Protein AF-A0A848Y5S2-F1 (afdb_monomer)

Structure (mmCIF, N/CA/C/O backbone):
data_AF-A0A848Y5S2-F1
#
_entry.id   AF-A0A848Y5S2-F1
#
loop_
_atom_site.group_PDB
_atom_site.id
_atom_site.type_symbol
_atom_site.label_atom_id
_atom_site.label_alt_id
_atom_site.label_comp_id
_atom_site.label_asym_id
_atom_site.label_entity_id
_atom_site.label_seq_id
_atom_site.pdbx_PDB_ins_code
_atom_site.Cartn_x
_atom_site.Cartn_y
_atom_site.Cartn_z
_atom_site.occupancy
_atom_site.B_iso_or_equiv
_atom_site.auth_seq_id
_atom_site.auth_comp_id
_atom_site.auth_asym_id
_atom_site.auth_atom_id
_atom_site.pdbx_PDB_model_num
ATOM 1 N N . MET A 1 1 ? -18.782 -16.740 2.940 1.00 42.53 1 MET A N 1
ATOM 2 C CA . MET A 1 1 ? -17.935 -15.570 3.277 1.00 42.53 1 MET A CA 1
ATOM 3 C C . MET A 1 1 ? -17.780 -14.578 2.123 1.00 42.53 1 MET A C 1
ATOM 5 O O . MET A 1 1 ? -17.568 -13.411 2.411 1.00 42.53 1 MET A O 1
ATOM 9 N N . ARG A 1 2 ? -17.979 -14.998 0.861 1.00 36.09 2 ARG A N 1
ATOM 10 C CA . ARG A 1 2 ? -17.815 -14.188 -0.363 1.00 36.09 2 ARG A CA 1
ATOM 11 C C . ARG A 1 2 ? -18.772 -12.986 -0.526 1.00 36.09 2 ARG A C 1
ATOM 13 O O . ARG A 1 2 ? -18.476 -12.107 -1.317 1.00 36.09 2 ARG A O 1
ATOM 20 N N . ASP A 1 3 ? -19.837 -12.885 0.274 1.00 35.88 3 ASP A N 1
ATOM 21 C CA . ASP A 1 3 ? -20.852 -11.812 0.172 1.00 35.88 3 ASP A CA 1
ATOM 22 C C . ASP A 1 3 ? -20.620 -10.611 1.117 1.00 35.88 3 ASP A C 1
ATOM 24 O O . ASP A 1 3 ? -21.550 -9.859 1.415 1.00 35.88 3 ASP A O 1
ATOM 28 N N . ARG A 1 4 ? -19.417 -10.458 1.694 1.00 45.66 4 ARG A N 1
ATOM 29 C CA . ARG A 1 4 ? -19.166 -9.471 2.769 1.00 45.66 4 ARG A CA 1
ATOM 30 C C . ARG A 1 4 ? -18.407 -8.214 2.352 1.00 45.66 4 ARG A C 1
ATOM 32 O O . ARG A 1 4 ? -18.374 -7.280 3.148 1.00 45.66 4 ARG A O 1
ATOM 39 N N . ILE A 1 5 ? -17.867 -8.154 1.136 1.00 45.25 5 ILE A N 1
ATOM 40 C CA . ILE A 1 5 ? -17.225 -6.947 0.608 1.00 45.25 5 ILE A CA 1
ATOM 41 C C . ILE A 1 5 ? -18.121 -6.364 -0.472 1.00 45.25 5 ILE A C 1
ATOM 43 O O . ILE A 1 5 ? -18.386 -6.990 -1.495 1.00 45.25 5 ILE A O 1
ATOM 47 N N . VAL A 1 6 ? -18.610 -5.155 -0.218 1.00 46.12 6 VAL A N 1
ATOM 48 C CA . VAL A 1 6 ? -19.252 -4.349 -1.251 1.00 46.12 6 VAL A CA 1
ATOM 49 C C . VAL A 1 6 ? -18.125 -3.753 -2.087 1.00 46.12 6 VAL A C 1
ATOM 51 O O . VAL A 1 6 ? -17.313 -2.995 -1.562 1.00 46.12 6 VAL A O 1
ATOM 54 N N . VAL A 1 7 ? -18.055 -4.119 -3.366 1.00 45.94 7 VAL A N 1
ATOM 55 C CA . VAL A 1 7 ? -17.227 -3.419 -4.355 1.00 45.94 7 VAL A CA 1
ATOM 56 C C . VAL A 1 7 ? -18.058 -2.227 -4.821 1.00 45.94 7 VAL A C 1
ATOM 58 O O . VAL A 1 7 ? -18.996 -2.375 -5.603 1.00 45.94 7 VAL A O 1
ATOM 61 N N . GLY A 1 8 ? -17.812 -1.059 -4.232 1.00 42.66 8 GLY A N 1
ATOM 62 C CA . GLY A 1 8 ? -18.601 0.141 -4.498 1.00 42.66 8 GLY A CA 1
ATOM 63 C C . GLY A 1 8 ? -18.044 0.911 -5.688 1.00 42.66 8 GLY A C 1
ATOM 64 O O . GLY A 1 8 ? -16.921 1.391 -5.636 1.00 42.66 8 GLY A O 1
ATOM 65 N N . THR A 1 9 ? -18.835 1.093 -6.745 1.00 41.41 9 THR A N 1
ATOM 66 C CA . THR A 1 9 ? -18.459 1.945 -7.889 1.00 41.41 9 THR A CA 1
ATOM 67 C C . THR A 1 9 ? -18.872 3.411 -7.727 1.00 41.41 9 THR A C 1
ATOM 69 O O . THR A 1 9 ? -18.567 4.227 -8.594 1.00 41.41 9 THR A O 1
ATOM 72 N N . LYS A 1 10 ? -19.535 3.795 -6.624 1.00 42.12 10 LYS A N 1
ATOM 73 C CA . LYS A 1 10 ? -19.874 5.193 -6.297 1.00 42.12 10 LYS A CA 1
ATOM 74 C C . LYS A 1 10 ? -19.914 5.395 -4.779 1.00 42.12 10 LYS A C 1
ATOM 76 O O . LYS A 1 10 ? -20.561 4.621 -4.084 1.00 42.12 10 LYS A O 1
ATOM 81 N N . ASN A 1 11 ? -19.280 6.465 -4.293 1.00 48.53 11 ASN A N 1
ATOM 82 C CA . ASN A 1 11 ? -19.128 6.856 -2.877 1.00 48.53 11 ASN A CA 1
ATOM 83 C C . ASN A 1 11 ? -20.434 7.271 -2.160 1.00 48.53 11 ASN A C 1
ATOM 85 O O . ASN A 1 11 ? -20.440 8.194 -1.348 1.00 48.53 11 ASN A O 1
ATOM 89 N N . VAL A 1 12 ? -21.563 6.621 -2.443 1.00 50.38 12 VAL A N 1
ATOM 90 C CA . VAL A 1 12 ? -22.808 6.819 -1.695 1.00 50.38 12 VAL A CA 1
ATOM 91 C C . VAL A 1 12 ? -23.271 5.465 -1.196 1.00 50.38 12 VAL A C 1
ATOM 93 O O . VAL A 1 12 ? -23.945 4.720 -1.904 1.00 50.38 12 VAL A O 1
ATOM 96 N N . LEU A 1 13 ? -22.879 5.157 0.039 1.00 61.81 13 LEU A N 1
ATOM 97 C CA . LEU A 1 13 ? -23.450 4.042 0.775 1.00 61.81 13 LEU A CA 1
ATOM 98 C C . LEU A 1 13 ? -24.951 4.295 0.964 1.00 61.81 13 LEU A C 1
ATOM 100 O O . LEU A 1 13 ? -25.366 5.404 1.318 1.00 61.81 13 LEU A O 1
ATOM 104 N N . ALA A 1 14 ? -25.772 3.282 0.709 1.00 72.38 14 ALA A N 1
ATOM 105 C CA . ALA A 1 14 ? -27.207 3.360 0.913 1.00 72.38 14 ALA A CA 1
ATOM 106 C C . ALA A 1 14 ? -27.531 3.673 2.393 1.00 72.38 14 ALA A C 1
ATOM 108 O O . ALA A 1 14 ? -26.777 3.303 3.304 1.00 72.38 14 ALA A O 1
ATOM 109 N N . PRO A 1 15 ? -28.661 4.350 2.674 1.00 72.62 15 PRO A N 1
ATOM 110 C CA . PRO A 1 15 ? -29.063 4.654 4.043 1.00 72.62 15 PRO A CA 1
ATOM 111 C C . PRO A 1 15 ? -29.068 3.403 4.934 1.00 72.62 15 PRO A C 1
ATOM 113 O O . PRO A 1 15 ? -29.653 2.379 4.589 1.00 72.62 15 PRO A O 1
ATOM 116 N N . GLY A 1 16 ? -28.409 3.484 6.092 1.00 79.12 16 GLY A N 1
ATOM 117 C CA . GLY A 1 16 ? -28.320 2.380 7.055 1.00 79.12 16 GLY A CA 1
ATOM 118 C C . GLY A 1 16 ? -27.208 1.356 6.790 1.00 79.12 16 GLY A C 1
ATOM 119 O O . GLY A 1 16 ? -26.985 0.484 7.634 1.00 79.12 16 GLY A O 1
ATOM 120 N N . GLU A 1 17 ? -26.454 1.462 5.690 1.00 84.69 17 GLU A N 1
ATOM 121 C CA . GLU A 1 17 ? -25.350 0.534 5.409 1.00 84.69 17 GLU A CA 1
ATOM 122 C C . GLU A 1 17 ? -24.233 0.598 6.447 1.00 84.69 17 GLU A C 1
ATOM 124 O O . GLU A 1 17 ? -23.714 -0.439 6.853 1.00 84.69 17 GLU A O 1
ATOM 129 N N . GLU A 1 18 ? -23.893 1.789 6.939 1.00 86.31 18 GLU A N 1
ATOM 130 C CA . GLU A 1 18 ? -22.902 1.943 8.007 1.00 86.31 18 GLU A CA 1
ATOM 131 C C . GLU A 1 18 ? -23.329 1.200 9.284 1.00 86.31 18 GLU A C 1
ATOM 133 O O . GLU A 1 18 ? -22.556 0.422 9.846 1.00 86.31 18 GLU A O 1
ATOM 138 N N . ALA A 1 19 ? -24.591 1.356 9.700 1.00 88.94 19 ALA A N 1
ATOM 139 C CA . ALA A 1 19 ? -25.140 0.656 10.860 1.00 88.94 19 ALA A CA 1
ATOM 140 C C . ALA A 1 19 ? -25.102 -0.870 10.667 1.00 88.94 19 ALA A C 1
ATOM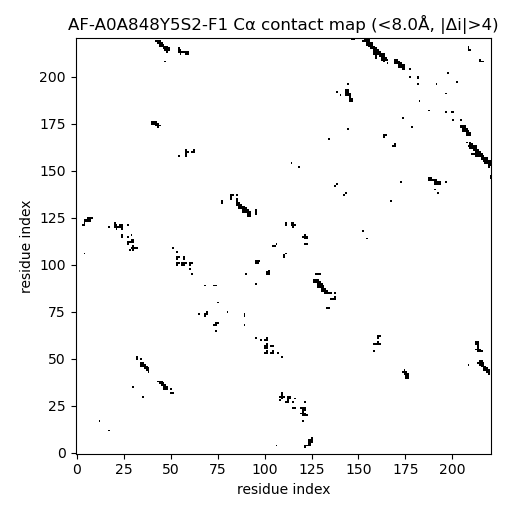 142 O O . ALA A 1 19 ? -24.710 -1.601 11.578 1.00 88.94 19 ALA A O 1
ATOM 143 N N . ARG A 1 20 ? -25.434 -1.355 9.462 1.00 88.38 20 ARG A N 1
ATOM 144 C CA . ARG A 1 20 ? -25.343 -2.780 9.114 1.00 88.38 20 ARG A CA 1
ATOM 145 C C . ARG A 1 20 ? -23.906 -3.300 9.211 1.00 88.38 20 ARG A C 1
ATOM 147 O O . ARG A 1 20 ? -23.690 -4.358 9.798 1.00 88.38 20 ARG A O 1
ATOM 154 N N . ARG A 1 21 ? -22.921 -2.575 8.667 1.00 91.94 21 ARG A N 1
ATOM 155 C CA . ARG A 1 21 ? -21.497 -2.965 8.715 1.00 91.94 21 ARG A CA 1
ATOM 156 C C . ARG A 1 21 ? -20.959 -2.974 10.146 1.00 91.94 21 ARG A C 1
ATOM 158 O O . ARG A 1 21 ? -20.247 -3.907 10.510 1.00 91.94 21 ARG A O 1
ATOM 165 N N . LYS A 1 22 ? -21.361 -2.011 10.983 1.00 92.00 22 LYS A N 1
ATOM 166 C CA . LYS A 1 22 ? -21.041 -1.984 12.424 1.00 92.00 22 LYS A CA 1
ATOM 167 C C . LYS A 1 22 ? -21.600 -3.203 13.166 1.00 92.00 22 LYS A C 1
ATOM 169 O O . LYS A 1 22 ? -20.883 -3.848 13.923 1.00 92.00 22 LYS A O 1
ATOM 174 N N . GLN A 1 23 ? -22.846 -3.595 12.894 1.00 92.06 23 GLN A N 1
ATOM 175 C CA . GLN A 1 23 ? -23.453 -4.794 13.499 1.00 92.06 23 GLN A CA 1
ATOM 176 C C . GLN A 1 23 ? -22.766 -6.107 13.082 1.00 92.06 23 GLN A C 1
ATOM 178 O O . GLN A 1 23 ? -22.874 -7.117 13.779 1.00 92.06 23 GLN A O 1
ATOM 183 N N . GLN A 1 24 ? -22.073 -6.125 11.941 1.00 91.81 24 GLN A N 1
ATOM 184 C CA . GLN A 1 24 ? -21.395 -7.316 11.430 1.00 91.81 24 GLN A CA 1
ATOM 185 C C . GLN A 1 24 ? -20.008 -7.551 12.038 1.00 91.81 24 GLN A C 1
ATOM 187 O O . GLN A 1 24 ? -19.519 -8.674 11.931 1.00 91.81 24 GLN A O 1
ATOM 192 N N . VAL A 1 25 ? -19.413 -6.563 12.717 1.00 90.44 25 VAL A N 1
ATOM 193 C CA . VAL A 1 25 ? -18.066 -6.659 13.319 1.00 90.44 25 VAL A CA 1
ATOM 194 C C . VAL A 1 25 ? -17.934 -7.882 14.220 1.00 90.44 25 VAL A C 1
ATOM 196 O O . VAL A 1 25 ? -17.003 -8.661 14.064 1.00 90.44 25 VAL A O 1
ATOM 199 N N . ALA A 1 26 ? -18.921 -8.128 15.089 1.00 88.81 26 ALA A N 1
ATOM 200 C CA . ALA A 1 26 ? -18.916 -9.271 16.008 1.00 88.81 26 ALA A CA 1
ATOM 201 C C . ALA A 1 26 ? -18.904 -10.649 15.306 1.00 88.81 26 ALA A C 1
ATOM 203 O O . ALA A 1 26 ? -18.688 -11.667 15.956 1.00 88.81 26 ALA A O 1
ATOM 204 N N . LYS A 1 27 ? -19.161 -10.695 13.990 1.00 90.75 27 LYS A N 1
ATOM 205 C CA . LYS A 1 27 ? -19.171 -11.909 13.155 1.00 90.75 27 LYS A CA 1
ATOM 206 C C . LYS A 1 27 ? -17.924 -12.044 12.276 1.00 90.75 27 LYS A C 1
ATOM 208 O O . LYS A 1 27 ? -17.874 -12.971 11.461 1.00 90.75 27 LYS A O 1
ATOM 213 N N . VAL A 1 28 ? -16.989 -11.099 12.346 1.00 87.94 28 VAL A N 1
ATOM 214 C CA . VAL A 1 28 ? -15.717 -11.135 11.618 1.00 87.94 28 VAL A CA 1
ATOM 215 C C . VAL A 1 28 ? -14.647 -11.641 12.574 1.00 87.94 28 VAL A C 1
ATOM 217 O O . VAL A 1 28 ? -14.547 -11.177 13.708 1.00 87.94 28 VAL A O 1
ATOM 220 N N . ALA A 1 29 ? -13.880 -12.637 12.135 1.00 86.62 29 ALA A N 1
ATOM 221 C CA . ALA A 1 29 ? -12.790 -13.162 12.938 1.00 86.62 29 ALA A CA 1
ATOM 222 C C . ALA A 1 29 ? -11.752 -12.060 13.178 1.00 86.62 29 ALA A C 1
ATOM 224 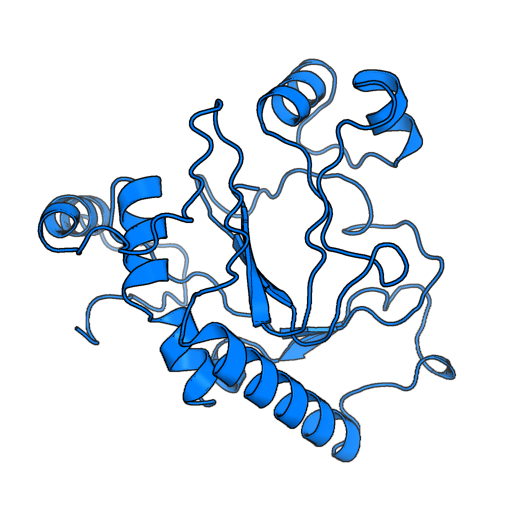O O . ALA A 1 29 ? -11.462 -11.250 12.296 1.00 86.62 29 ALA A O 1
ATOM 225 N N . LYS A 1 30 ? -11.187 -12.027 14.385 1.00 81.56 30 LYS A N 1
ATOM 226 C CA . LYS A 1 30 ? -9.975 -11.244 14.613 1.00 81.56 30 LYS A CA 1
ATOM 227 C C . LYS A 1 30 ? -8.851 -11.845 13.780 1.00 81.56 30 LYS A C 1
ATOM 229 O O . LYS A 1 30 ? -8.805 -13.071 13.643 1.00 81.56 30 LYS A O 1
ATOM 234 N N . PRO A 1 31 ? -7.974 -11.006 13.227 1.00 77.06 31 PRO A N 1
ATOM 235 C CA . PRO A 1 31 ? -6.881 -11.522 12.436 1.00 77.06 31 PRO A CA 1
ATOM 236 C C . PRO A 1 31 ? -5.956 -12.366 13.330 1.00 77.06 31 PRO A C 1
ATOM 238 O O . PRO A 1 31 ? -5.752 -12.051 14.504 1.00 77.06 31 PRO A O 1
ATOM 241 N N . LYS A 1 32 ? -5.494 -13.500 12.794 1.00 70.44 32 LYS A N 1
ATOM 242 C CA . LYS A 1 32 ? -4.789 -14.540 13.563 1.00 70.44 32 LYS A CA 1
ATOM 243 C C . LYS A 1 32 ? -3.304 -14.266 13.738 1.00 70.44 32 LYS A C 1
ATOM 245 O O . LYS A 1 32 ? -2.728 -14.751 14.707 1.00 70.44 32 LYS A O 1
ATOM 250 N N . SER A 1 33 ? -2.691 -13.560 12.786 1.00 58.53 33 SER A N 1
ATOM 251 C CA . SER A 1 33 ? -1.264 -13.262 12.852 1.00 58.53 33 SER A CA 1
ATOM 252 C C . SER A 1 33 ? -0.965 -12.494 14.146 1.00 58.53 33 SER A C 1
ATOM 254 O O . SER A 1 33 ? -1.623 -11.511 14.482 1.00 58.53 33 SER A O 1
ATOM 256 N N . THR A 1 34 ? -0.010 -13.001 14.920 1.00 43.25 34 THR A N 1
ATOM 257 C CA . THR A 1 34 ? 0.501 -12.355 16.137 1.00 43.25 34 THR A CA 1
ATOM 258 C C . THR A 1 34 ? 1.551 -11.293 15.818 1.00 43.25 34 THR A C 1
ATOM 260 O O . THR A 1 34 ? 1.859 -10.480 16.680 1.00 43.25 34 THR A O 1
ATOM 263 N N . GLU A 1 35 ? 2.045 -11.280 14.576 1.00 42.03 35 GLU A N 1
ATOM 264 C CA . GLU A 1 35 ? 2.893 -10.239 13.970 1.00 42.03 35 GLU A CA 1
ATOM 265 C C . GLU A 1 35 ? 2.062 -9.136 13.315 1.00 42.03 35 GLU A C 1
ATOM 267 O O . GLU A 1 35 ? 2.559 -8.269 12.599 1.00 42.03 35 GLU A O 1
ATOM 272 N N . ILE A 1 36 ? 0.765 -9.118 13.613 1.00 45.06 36 ILE A N 1
ATOM 273 C CA . ILE A 1 36 ? 0.029 -7.868 13.652 1.00 45.06 36 ILE A CA 1
ATOM 274 C C . ILE A 1 36 ? 0.588 -7.106 14.841 1.00 45.06 36 ILE A C 1
ATOM 276 O O . ILE A 1 36 ? -0.024 -7.007 15.906 1.00 45.06 36 ILE A O 1
ATOM 280 N N . GLU A 1 37 ? 1.770 -6.534 14.641 1.00 39.41 37 GLU A N 1
ATOM 281 C CA . GLU A 1 37 ? 2.173 -5.342 15.349 1.00 39.41 37 GLU A CA 1
ATOM 282 C C . GLU A 1 37 ? 1.226 -4.230 14.890 1.00 39.41 37 GLU A C 1
ATOM 284 O O . GLU A 1 37 ? 1.591 -3.265 14.229 1.00 39.41 37 GLU A O 1
ATOM 289 N N . THR A 1 38 ? -0.036 -4.314 15.327 1.00 38.69 38 THR A N 1
ATOM 290 C CA . THR A 1 38 ? -0.688 -3.118 15.827 1.00 38.69 38 THR A CA 1
ATOM 291 C C . THR A 1 38 ? 0.233 -2.595 16.915 1.00 38.69 38 THR A C 1
ATOM 293 O O . THR A 1 38 ? 0.081 -2.935 18.091 1.00 38.69 38 THR A O 1
ATOM 296 N N . PHE A 1 39 ? 1.216 -1.784 16.527 1.00 37.47 39 PHE A N 1
ATOM 297 C CA . PHE A 1 39 ? 1.801 -0.833 17.436 1.00 37.47 39 PHE A CA 1
ATOM 298 C C . PHE A 1 39 ? 0.607 -0.081 18.010 1.00 37.47 39 PHE A C 1
ATOM 300 O O . PHE A 1 39 ? -0.044 0.723 17.342 1.00 37.47 39 PHE A O 1
ATOM 307 N N . LYS A 1 40 ? 0.263 -0.389 19.262 1.00 35.12 40 LYS A N 1
ATOM 308 C CA . LYS A 1 40 ? -0.520 0.506 20.102 1.00 35.12 40 LYS A CA 1
ATOM 309 C C . LYS A 1 40 ? 0.335 1.746 20.334 1.00 35.12 40 LYS A C 1
ATOM 311 O O . LYS A 1 40 ? 0.878 1.937 21.413 1.00 35.12 40 LYS A O 1
ATOM 316 N N . ILE A 1 41 ? 0.485 2.566 19.307 1.00 33.78 41 ILE A N 1
ATOM 317 C CA . ILE A 1 41 ? 1.021 3.909 19.396 1.00 33.78 41 ILE A CA 1
ATOM 318 C C . ILE A 1 41 ? 0.170 4.737 18.446 1.00 33.78 41 ILE A C 1
ATOM 320 O O . ILE A 1 41 ? 0.427 4.779 17.252 1.00 33.78 41 ILE A O 1
ATOM 324 N N . ASN A 1 42 ? -0.874 5.356 18.995 1.00 35.53 42 ASN A N 1
ATOM 325 C CA . ASN A 1 42 ? -1.409 6.622 18.500 1.00 35.53 42 ASN A CA 1
ATOM 326 C C . ASN A 1 42 ? -1.577 6.767 16.968 1.00 35.53 42 ASN A C 1
ATOM 328 O O . ASN A 1 42 ? -1.273 7.833 16.463 1.00 35.53 42 ASN A O 1
ATOM 332 N N . GLY A 1 43 ? -2.065 5.754 16.238 1.00 43.44 43 GLY A N 1
ATOM 333 C CA . GLY A 1 43 ? -2.679 5.963 14.915 1.00 43.44 43 GLY A CA 1
ATOM 334 C C . GLY A 1 43 ? -1.830 5.819 13.641 1.00 43.44 43 GLY A C 1
ATOM 335 O O . GLY A 1 43 ? -2.247 6.354 12.625 1.00 43.44 43 GLY A O 1
ATOM 336 N N . SER A 1 44 ? -0.693 5.113 13.616 1.00 41.84 44 SER A N 1
ATOM 337 C CA . SER A 1 44 ? -0.005 4.801 12.338 1.00 41.84 44 SER A CA 1
ATOM 338 C C . SER A 1 44 ? 0.175 3.310 12.135 1.00 41.84 44 SER A C 1
ATOM 340 O O . SER A 1 44 ? 0.850 2.650 12.926 1.00 41.84 44 SER A O 1
ATOM 342 N N . GLY A 1 45 ? -0.439 2.808 11.067 1.00 45.03 45 GLY A N 1
ATOM 343 C CA . GLY A 1 45 ? -0.398 1.410 10.673 1.00 45.03 45 GLY A CA 1
ATOM 344 C C . GLY A 1 45 ? 0.982 0.958 10.201 1.00 45.03 45 GLY A C 1
ATOM 345 O O . GLY A 1 45 ? 1.661 1.663 9.457 1.00 45.03 45 GLY A O 1
ATOM 346 N N . ILE A 1 46 ? 1.354 -0.2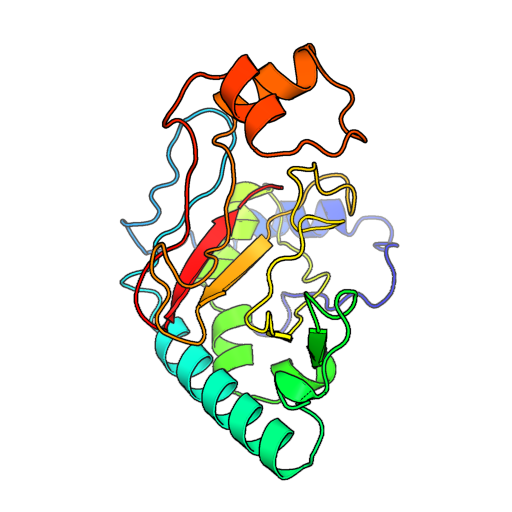48 10.629 1.00 50.06 46 ILE A N 1
ATOM 347 C CA . ILE A 1 46 ? 2.303 -1.132 9.954 1.00 50.06 46 ILE A CA 1
ATOM 348 C C . ILE A 1 46 ? 1.736 -2.544 10.071 1.00 50.06 46 ILE A C 1
ATOM 350 O O . ILE A 1 46 ? 1.114 -2.889 11.076 1.00 50.06 46 ILE A O 1
ATOM 354 N N . LEU A 1 47 ? 1.973 -3.373 9.056 1.00 48.41 47 LEU A N 1
ATOM 355 C CA . LEU A 1 47 ? 1.923 -4.818 9.235 1.00 48.41 47 LEU A CA 1
ATOM 356 C C . LEU A 1 47 ? 2.958 -5.466 8.337 1.00 48.41 47 LEU A C 1
ATOM 358 O O . LEU A 1 47 ? 2.615 -5.834 7.223 1.00 48.41 47 LEU A O 1
ATOM 362 N N . ALA A 1 48 ? 4.204 -5.549 8.810 1.00 50.91 48 ALA A N 1
ATOM 363 C CA . ALA A 1 48 ? 5.288 -6.228 8.112 1.00 50.91 48 ALA A CA 1
ATOM 364 C C . ALA A 1 48 ? 4.967 -7.725 8.081 1.00 50.91 48 ALA A C 1
ATOM 366 O O . ALA A 1 48 ? 5.263 -8.480 9.001 1.00 50.91 48 ALA A O 1
ATOM 367 N N . GLY A 1 49 ? 4.226 -8.117 7.048 1.00 48.91 49 GLY A N 1
ATOM 368 C CA . GLY A 1 49 ? 3.788 -9.482 6.851 1.00 48.91 49 GLY A CA 1
ATOM 369 C C . GLY A 1 49 ? 4.961 -10.338 6.420 1.00 48.91 49 GLY A C 1
ATOM 370 O O . GLY A 1 49 ? 5.225 -10.432 5.225 1.00 48.91 49 GLY A O 1
ATOM 371 N N . GLU A 1 50 ? 5.614 -11.014 7.360 1.00 48.09 50 GLU A N 1
ATOM 372 C CA . GLU A 1 50 ? 6.362 -12.214 6.986 1.00 48.09 50 GLU A CA 1
ATOM 373 C C . GLU A 1 50 ? 5.404 -13.401 6.772 1.00 48.09 50 GLU A C 1
ATOM 375 O O . GLU A 1 50 ? 5.741 -14.335 6.043 1.00 48.09 50 GLU A O 1
ATOM 380 N N . HIS A 1 51 ? 4.159 -13.352 7.281 1.00 58.19 51 HIS A N 1
ATOM 381 C CA . HIS A 1 51 ? 3.263 -14.521 7.276 1.00 58.19 51 HIS A CA 1
ATOM 382 C C . HIS A 1 51 ? 1.777 -14.252 6.945 1.00 58.19 51 HIS A C 1
ATOM 384 O O . HIS A 1 51 ? 0.888 -14.789 7.607 1.00 58.19 51 HIS A O 1
ATOM 390 N N . LEU A 1 52 ? 1.475 -13.477 5.892 1.00 78.50 52 LEU A N 1
ATOM 391 C CA . LEU A 1 52 ? 0.182 -13.625 5.197 1.00 78.50 52 LEU A CA 1
ATOM 392 C C . LEU A 1 52 ? 0.325 -14.725 4.132 1.00 78.50 52 LEU A C 1
ATOM 394 O O . LEU A 1 52 ? 1.062 -14.518 3.163 1.00 78.50 52 LEU A O 1
ATOM 398 N N . PRO A 1 53 ? -0.333 -15.891 4.280 1.00 83.19 53 PRO A N 1
ATOM 399 C CA . PRO A 1 53 ? -0.118 -17.021 3.376 1.00 83.19 53 PRO A CA 1
ATOM 400 C C . PRO A 1 53 ? -0.500 -16.702 1.923 1.00 83.19 53 PRO A C 1
ATOM 402 O O . PRO A 1 53 ? 0.080 -17.271 0.999 1.00 83.19 53 PRO A O 1
ATOM 405 N N . GLU A 1 54 ? -1.422 -15.764 1.704 1.00 90.88 54 GLU A N 1
ATOM 406 C CA . GLU A 1 54 ? -1.853 -15.325 0.378 1.00 90.88 54 GLU A CA 1
ATOM 407 C C . GLU A 1 54 ? -0.922 -14.279 -0.262 1.00 90.88 54 GLU A C 1
ATOM 409 O O . GLU A 1 54 ? -0.965 -14.098 -1.479 1.00 90.88 54 GLU A O 1
ATOM 414 N N . ALA A 1 55 ? -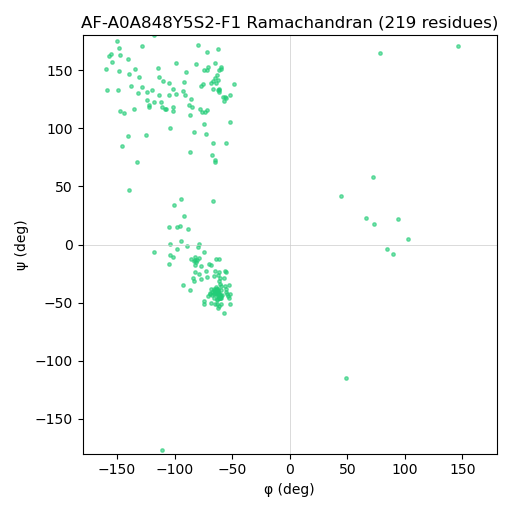0.060 -13.603 0.509 1.00 91.19 55 ALA A N 1
ATOM 415 C CA . ALA A 1 55 ? 0.739 -12.483 0.003 1.00 91.19 55 ALA A CA 1
ATOM 416 C C . ALA A 1 55 ? 1.815 -12.920 -1.000 1.00 91.19 55 ALA A C 1
ATOM 418 O O . ALA A 1 55 ? 1.967 -12.301 -2.052 1.00 91.19 55 ALA A O 1
ATOM 419 N N . GLN A 1 56 ? 2.518 -14.020 -0.715 1.00 92.19 56 GLN A N 1
ATOM 420 C CA . GLN A 1 56 ? 3.537 -14.572 -1.614 1.00 92.19 56 GLN A CA 1
ATOM 421 C C . GLN A 1 56 ? 2.941 -15.026 -2.964 1.00 92.19 56 GLN A C 1
ATOM 423 O O . GLN A 1 56 ? 3.410 -14.568 -4.011 1.00 92.19 56 GLN A O 1
ATOM 428 N N . PRO A 1 57 ? 1.867 -15.846 -2.995 1.00 95.69 57 PRO A N 1
ATOM 429 C CA . PRO A 1 57 ? 1.160 -16.154 -4.238 1.00 95.69 57 PRO A CA 1
ATOM 430 C C . PRO A 1 57 ? 0.664 -14.915 -4.990 1.00 95.69 57 PRO A C 1
ATOM 432 O O . PRO A 1 57 ? 0.761 -14.872 -6.218 1.00 95.69 57 PRO A O 1
ATOM 435 N N . ALA A 1 58 ? 0.140 -13.908 -4.282 1.00 96.62 58 ALA A N 1
ATOM 436 C CA . ALA A 1 58 ? -0.339 -12.678 -4.903 1.00 96.62 58 ALA A CA 1
ATOM 437 C C . ALA A 1 58 ? 0.799 -11.879 -5.550 1.00 96.62 58 ALA A C 1
ATOM 439 O O . ALA A 1 58 ? 0.665 -11.475 -6.703 1.00 96.62 58 ALA A O 1
ATOM 440 N N . ALA A 1 59 ? 1.931 -11.706 -4.863 1.00 96.38 59 ALA A N 1
ATOM 441 C CA . ALA A 1 59 ? 3.105 -11.032 -5.413 1.00 96.38 59 ALA A CA 1
ATOM 442 C C . ALA A 1 59 ? 3.633 -11.755 -6.661 1.00 96.38 59 ALA A C 1
ATOM 444 O O . ALA A 1 59 ? 3.834 -11.126 -7.700 1.00 96.38 59 ALA A O 1
ATOM 445 N N . ALA A 1 60 ? 3.750 -13.086 -6.612 1.00 97.31 60 ALA A N 1
ATOM 446 C CA . ALA A 1 60 ? 4.166 -13.884 -7.763 1.00 97.31 60 ALA A CA 1
ATOM 447 C C . ALA A 1 60 ? 3.203 -13.738 -8.959 1.00 97.31 60 ALA A C 1
ATOM 449 O O . ALA A 1 60 ? 3.647 -13.557 -10.096 1.00 97.31 60 ALA A O 1
ATOM 450 N N . ALA A 1 61 ? 1.888 -13.767 -8.715 1.00 98.06 61 ALA A N 1
ATOM 451 C CA . ALA A 1 61 ? 0.881 -13.573 -9.758 1.00 98.06 61 ALA A CA 1
ATOM 452 C C . ALA A 1 61 ? 0.939 -12.162 -10.365 1.00 98.06 61 ALA A C 1
ATOM 454 O O . ALA A 1 61 ? 0.866 -12.015 -11.585 1.00 98.06 61 ALA A O 1
ATOM 455 N N . MET A 1 62 ? 1.127 -11.133 -9.537 1.00 97.81 62 MET A N 1
ATOM 456 C CA . MET A 1 62 ? 1.277 -9.745 -9.983 1.00 97.81 62 MET A CA 1
ATOM 457 C C . MET A 1 62 ? 2.561 -9.536 -10.790 1.00 97.81 62 MET A C 1
ATOM 459 O O . MET A 1 62 ? 2.538 -8.837 -11.801 1.00 97.81 62 MET A O 1
ATOM 463 N N . HIS A 1 63 ? 3.666 -10.180 -10.408 1.00 97.50 63 HIS A N 1
ATOM 464 C CA . HIS A 1 63 ? 4.920 -10.127 -11.160 1.00 97.50 63 HIS A CA 1
ATOM 465 C C . HIS A 1 63 ? 4.806 -10.830 -12.526 1.00 97.50 63 HIS A C 1
ATOM 467 O O . HIS A 1 63 ? 5.272 -10.318 -13.550 1.00 97.50 63 HIS A O 1
ATOM 473 N N . ALA A 1 64 ? 4.126 -11.979 -12.581 1.00 97.94 64 ALA A N 1
ATOM 474 C CA . ALA A 1 64 ? 3.819 -12.644 -13.847 1.00 97.94 64 ALA A CA 1
ATOM 475 C C . ALA A 1 64 ? 2.918 -11.769 -14.736 1.00 97.94 64 ALA A C 1
ATOM 477 O O . ALA A 1 64 ? 3.171 -11.632 -15.933 1.00 97.94 64 ALA A O 1
ATOM 478 N N . PHE A 1 65 ? 1.912 -11.118 -14.146 1.00 97.31 65 PHE A N 1
ATOM 479 C CA . PHE A 1 65 ? 1.038 -10.192 -14.859 1.00 97.31 65 PHE A CA 1
ATOM 480 C C . PHE A 1 65 ? 1.801 -8.970 -15.387 1.00 97.31 65 PHE A C 1
ATOM 482 O O . PHE A 1 65 ? 1.645 -8.616 -16.550 1.00 97.31 65 PHE A O 1
ATOM 489 N N . TYR A 1 66 ? 2.709 -8.386 -14.599 1.00 96.31 66 TYR A N 1
ATOM 490 C CA . TYR A 1 66 ? 3.627 -7.338 -15.061 1.00 96.31 66 TYR A CA 1
ATOM 491 C C . TYR A 1 66 ? 4.424 -7.767 -16.302 1.00 96.31 66 TYR A C 1
ATOM 493 O O . TYR A 1 66 ? 4.507 -7.012 -17.271 1.00 96.31 66 TYR A O 1
ATOM 501 N N . THR A 1 67 ? 4.953 -8.994 -16.304 1.00 95.81 67 THR A N 1
ATOM 502 C CA . THR A 1 67 ? 5.695 -9.540 -17.454 1.00 95.81 67 THR A CA 1
ATOM 503 C C . THR A 1 67 ? 4.814 -9.603 -18.705 1.00 95.81 67 THR A C 1
ATOM 505 O O . THR A 1 67 ? 5.210 -9.109 -19.759 1.00 95.81 67 THR A O 1
ATOM 508 N N . GLN A 1 68 ? 3.583 -10.108 -18.575 1.00 95.88 68 GLN A N 1
ATOM 509 C CA . GLN A 1 68 ? 2.613 -10.168 -19.678 1.00 95.88 68 GLN A CA 1
ATOM 510 C C . GLN A 1 68 ? 2.238 -8.776 -20.203 1.00 95.88 68 GLN A C 1
ATOM 512 O O . GLN A 1 68 ? 2.131 -8.567 -21.411 1.00 95.88 68 GLN A O 1
ATOM 517 N N . LEU A 1 69 ? 2.062 -7.801 -19.307 1.00 94.69 69 LEU A N 1
ATOM 518 C CA . LEU A 1 69 ? 1.818 -6.410 -19.689 1.00 94.69 69 LEU A CA 1
ATOM 519 C C . LEU A 1 69 ? 3.004 -5.831 -20.473 1.00 94.69 69 LEU A C 1
ATOM 521 O O . LEU A 1 69 ? 2.793 -5.098 -21.440 1.00 94.69 69 LEU A O 1
ATOM 525 N N . GLY A 1 70 ? 4.235 -6.178 -20.095 1.00 92.25 70 GLY A N 1
ATOM 526 C CA . GLY A 1 70 ? 5.446 -5.809 -20.827 1.00 92.25 70 GLY A CA 1
ATOM 527 C C . GLY A 1 70 ? 5.498 -6.411 -22.232 1.00 92.25 70 GLY A C 1
ATOM 528 O O . GLY A 1 70 ? 5.711 -5.681 -23.198 1.00 92.25 70 GLY A O 1
ATOM 529 N N . GLU A 1 71 ? 5.227 -7.711 -22.368 1.00 92.31 71 GLU A N 1
ATOM 530 C CA . GLU A 1 71 ? 5.152 -8.402 -23.666 1.00 92.31 71 GLU A CA 1
ATOM 531 C C . GLU A 1 71 ? 4.062 -7.817 -24.578 1.00 92.31 71 GLU A C 1
ATOM 533 O O . GLU A 1 71 ? 4.243 -7.718 -25.791 1.00 92.31 71 GLU A O 1
ATOM 538 N N . ALA A 1 72 ? 2.957 -7.357 -23.989 1.00 92.19 72 ALA A N 1
ATOM 539 C CA . ALA A 1 72 ? 1.875 -6.669 -24.687 1.00 92.19 72 ALA A CA 1
ATOM 540 C C . ALA A 1 72 ? 2.165 -5.182 -24.991 1.00 92.19 72 ALA A C 1
ATOM 542 O O . ALA A 1 72 ? 1.303 -4.493 -25.537 1.00 92.19 72 ALA A O 1
ATOM 543 N N . GLY A 1 73 ? 3.340 -4.657 -24.621 1.00 89.19 73 GLY A N 1
ATOM 544 C CA . GLY A 1 73 ? 3.727 -3.262 -24.854 1.00 89.19 73 GLY A CA 1
ATOM 545 C C . GLY A 1 73 ? 3.017 -2.236 -23.961 1.00 89.19 73 GLY A C 1
ATOM 546 O O . GLY A 1 73 ? 3.009 -1.049 -24.281 1.00 89.19 73 GLY A O 1
ATOM 547 N N . ARG A 1 74 ? 2.409 -2.666 -22.846 1.00 86.69 74 ARG A N 1
ATOM 548 C CA . ARG A 1 74 ? 1.744 -1.787 -21.860 1.00 86.69 74 ARG A CA 1
ATOM 549 C C . ARG A 1 74 ? 2.702 -1.218 -20.811 1.00 86.69 74 ARG A C 1
ATOM 551 O O . ARG A 1 74 ? 2.327 -0.296 -20.091 1.00 86.69 74 ARG A O 1
ATOM 558 N N . VAL A 1 75 ? 3.924 -1.740 -20.730 1.00 86.75 75 VAL A N 1
ATOM 559 C CA . VAL A 1 75 ? 4.997 -1.219 -19.872 1.00 86.75 75 VAL A CA 1
ATOM 560 C C . VAL A 1 75 ? 6.028 -0.534 -20.765 1.00 86.75 75 VAL A C 1
ATOM 562 O O . VAL A 1 75 ? 6.633 -1.172 -21.625 1.00 86.75 75 VAL A O 1
ATOM 565 N N . GLN A 1 76 ? 6.203 0.775 -20.589 1.00 77.88 76 GLN A N 1
ATOM 566 C CA . GLN A 1 76 ? 7.194 1.546 -21.345 1.00 77.88 76 GLN A CA 1
ATOM 567 C C . GLN A 1 76 ? 8.610 1.185 -20.902 1.00 77.88 76 GLN A C 1
ATOM 569 O O . GLN A 1 76 ? 8.833 0.823 -19.749 1.00 77.88 76 GLN A O 1
ATOM 574 N N . LYS A 1 77 ? 9.598 1.326 -21.789 1.00 75.25 77 LYS A N 1
ATOM 575 C CA . LYS A 1 77 ? 10.996 1.204 -21.362 1.00 75.25 77 LYS A CA 1
ATOM 576 C C . LYS A 1 77 ? 11.396 2.432 -20.536 1.00 75.25 77 LYS A C 1
ATOM 578 O O . LYS A 1 77 ? 10.948 3.532 -20.860 1.00 75.25 77 LYS A O 1
ATOM 583 N N . PRO A 1 78 ? 12.326 2.303 -19.571 1.00 70.81 78 PRO A N 1
ATOM 584 C CA . PRO A 1 78 ? 12.835 3.454 -18.821 1.00 70.81 78 PRO A CA 1
ATOM 585 C C . PRO A 1 78 ? 13.356 4.595 -19.709 1.00 70.81 78 PRO A C 1
ATOM 587 O O . PRO A 1 78 ? 13.158 5.764 -19.407 1.00 70.81 78 PRO A O 1
ATOM 590 N N . SER A 1 79 ? 13.968 4.272 -20.855 1.00 67.88 79 SER A N 1
ATOM 591 C CA . SER A 1 79 ? 14.464 5.260 -21.827 1.00 67.88 79 SER A CA 1
ATOM 592 C C . SER A 1 79 ? 13.367 6.047 -22.553 1.00 67.88 79 SER A C 1
ATOM 594 O O . SER A 1 79 ? 13.657 7.062 -23.180 1.00 67.88 79 SER A O 1
ATOM 596 N N . GLU A 1 80 ? 12.133 5.548 -22.534 1.00 72.06 80 GLU A N 1
ATOM 597 C CA . GLU A 1 80 ? 10.975 6.122 -23.228 1.00 72.06 80 GLU A CA 1
ATOM 598 C C . GLU A 1 80 ? 10.069 6.907 -22.266 1.00 72.06 80 GLU A C 1
ATOM 600 O O . GLU A 1 80 ? 9.189 7.644 -22.712 1.00 72.06 80 GLU A O 1
ATOM 605 N N . GLN A 1 81 ? 10.305 6.795 -20.955 1.00 69.56 81 GLN A N 1
ATOM 606 C CA . GLN A 1 81 ? 9.517 7.477 -19.939 1.00 69.56 81 GLN A CA 1
ATOM 607 C C . GLN A 1 81 ? 9.875 8.947 -19.817 1.00 69.56 81 GLN A C 1
ATOM 609 O O . GLN A 1 81 ? 11.039 9.355 -19.772 1.00 69.56 81 GLN A O 1
ATOM 614 N N . ARG A 1 82 ? 8.838 9.776 -19.705 1.00 71.00 82 ARG A N 1
ATOM 615 C CA . ARG A 1 82 ? 9.022 11.192 -19.402 1.00 71.00 82 ARG A CA 1
ATOM 616 C C . ARG A 1 82 ? 9.226 11.340 -17.902 1.00 71.00 82 ARG A C 1
ATOM 618 O O . ARG A 1 82 ? 8.699 10.569 -17.111 1.00 71.00 82 ARG A O 1
ATOM 625 N N . LYS A 1 83 ? 9.886 12.423 -17.487 1.00 64.69 83 LYS A N 1
ATOM 626 C CA . LYS A 1 83 ? 10.058 12.760 -16.059 1.00 64.69 83 LYS A CA 1
ATOM 627 C C . LYS A 1 83 ? 8.740 12.871 -15.276 1.00 64.69 83 LYS A C 1
ATOM 629 O O . LYS A 1 83 ? 8.752 12.759 -14.061 1.00 64.69 83 LYS A O 1
ATOM 634 N N . ALA A 1 84 ? 7.625 13.128 -15.959 1.00 68.50 84 ALA A N 1
ATOM 635 C CA . ALA A 1 84 ? 6.298 13.178 -15.348 1.00 68.50 84 ALA A CA 1
ATOM 636 C C . ALA A 1 84 ? 5.677 11.785 -15.122 1.00 68.50 84 ALA A C 1
ATOM 638 O O . ALA A 1 84 ? 4.701 11.677 -14.389 1.00 68.50 84 ALA A O 1
ATOM 639 N N . ASP A 1 85 ? 6.237 10.732 -15.720 1.00 77.50 85 ASP A N 1
ATOM 640 C CA . ASP A 1 85 ? 5.727 9.359 -15.665 1.00 77.50 85 ASP A CA 1
ATOM 641 C C . ASP A 1 85 ? 6.419 8.565 -14.532 1.00 77.50 85 ASP A C 1
ATOM 643 O O . ASP A 1 85 ? 6.758 7.395 -14.687 1.00 77.50 85 ASP A O 1
ATOM 647 N N . PHE A 1 86 ? 6.659 9.217 -13.386 1.00 83.62 86 PHE A N 1
ATOM 648 C CA . PHE A 1 86 ? 7.352 8.637 -12.224 1.00 83.62 86 PHE A CA 1
ATOM 649 C C . PHE A 1 86 ? 6.524 7.570 -11.493 1.00 83.62 86 PHE A C 1
ATOM 651 O O . PHE A 1 86 ? 7.065 6.796 -10.710 1.00 83.62 86 PHE A O 1
ATOM 658 N N . LEU A 1 87 ? 5.212 7.531 -11.737 1.00 88.69 87 LEU A N 1
ATOM 659 C CA . LEU A 1 87 ? 4.295 6.541 -11.191 1.00 88.69 87 LEU A CA 1
ATOM 660 C C . LEU A 1 87 ? 3.232 6.216 -12.244 1.00 88.69 87 LEU A C 1
ATOM 662 O O . LEU A 1 87 ? 2.410 7.061 -12.602 1.00 88.69 87 LEU A O 1
ATOM 666 N N . VAL A 1 88 ? 3.254 4.987 -12.754 1.00 89.81 88 VAL A N 1
ATOM 667 C CA . VAL A 1 88 ? 2.397 4.540 -13.856 1.00 89.81 88 VAL A CA 1
ATOM 668 C C . VAL A 1 88 ? 1.388 3.525 -13.340 1.00 89.81 88 VAL A C 1
ATOM 670 O O . VAL A 1 88 ? 1.762 2.485 -12.799 1.00 89.81 88 VAL A O 1
ATOM 673 N N . ARG A 1 89 ? 0.093 3.799 -13.529 1.00 92.19 89 ARG A N 1
ATOM 674 C CA . ARG A 1 89 ? -0.957 2.810 -13.262 1.00 92.19 89 ARG A CA 1
ATOM 675 C C . ARG A 1 89 ? -0.970 1.791 -14.392 1.00 92.19 89 ARG A C 1
ATOM 677 O O . ARG A 1 89 ? -1.293 2.138 -15.526 1.00 92.19 89 ARG A O 1
ATOM 684 N N . LEU A 1 90 ? -0.634 0.548 -14.079 1.00 93.50 90 LEU A N 1
ATOM 685 C CA . LEU A 1 90 ? -0.599 -0.545 -15.045 1.00 93.50 90 LEU A CA 1
ATOM 686 C C . LEU A 1 90 ? -1.960 -1.218 -15.209 1.00 93.50 90 LEU A C 1
ATOM 688 O O . LEU A 1 90 ? -2.331 -1.574 -16.330 1.00 93.50 90 LEU A O 1
ATOM 692 N N . ALA A 1 91 ? -2.690 -1.376 -14.104 1.00 95.19 91 ALA A N 1
ATOM 693 C CA . ALA A 1 91 ? -3.985 -2.040 -14.075 1.00 95.19 91 ALA A CA 1
ATOM 694 C C . ALA A 1 91 ? -4.856 -1.549 -12.910 1.00 95.19 91 ALA A C 1
ATOM 696 O O . ALA A 1 91 ? -4.352 -1.015 -11.916 1.00 95.19 91 ALA A O 1
ATOM 697 N N . GLY A 1 92 ? -6.169 -1.719 -13.048 1.00 93.69 92 GLY A N 1
ATOM 698 C CA . GLY A 1 92 ? -7.156 -1.387 -12.017 1.00 93.69 92 GLY A CA 1
ATOM 699 C C . GLY A 1 92 ? -7.839 -2.607 -11.402 1.00 93.69 92 GLY A C 1
ATOM 700 O O . GLY A 1 92 ? -7.547 -3.745 -11.764 1.00 93.69 92 GLY A O 1
ATOM 701 N N . ASN A 1 93 ? -8.796 -2.345 -10.507 1.00 91.56 93 ASN A N 1
ATOM 702 C CA . ASN A 1 93 ? -9.490 -3.364 -9.712 1.00 91.56 93 ASN A CA 1
ATOM 703 C C . ASN A 1 93 ? -10.084 -4.502 -10.552 1.00 91.56 93 ASN A C 1
ATOM 705 O O . ASN A 1 93 ? -9.963 -5.653 -10.162 1.00 91.56 93 ASN A O 1
ATOM 709 N N . GLU A 1 94 ? -10.714 -4.195 -11.688 1.00 90.31 94 GLU A N 1
ATOM 710 C CA . GLU A 1 94 ? -11.317 -5.216 -12.559 1.00 90.31 94 GLU A CA 1
ATOM 711 C C . GLU A 1 94 ? -10.269 -6.226 -13.048 1.00 90.31 94 GLU A C 1
ATOM 713 O O . GLU A 1 94 ? -10.426 -7.422 -12.836 1.00 90.31 94 GLU A O 1
ATOM 718 N N . GLU A 1 95 ? -9.155 -5.740 -13.600 1.00 94.25 95 GLU A N 1
ATOM 719 C CA . GLU A 1 95 ? -8.103 -6.591 -14.164 1.00 94.25 95 GLU A CA 1
ATOM 720 C C . GLU A 1 95 ? -7.371 -7.406 -13.089 1.00 94.25 95 GLU A C 1
ATOM 722 O O . GLU A 1 95 ? -7.111 -8.592 -13.275 1.00 94.25 95 GLU A O 1
ATOM 727 N N . ILE A 1 96 ? -7.024 -6.794 -11.951 1.00 94.62 96 ILE A N 1
ATOM 728 C CA . ILE A 1 96 ? -6.216 -7.496 -10.943 1.00 94.62 96 ILE A CA 1
ATOM 729 C C . ILE A 1 96 ? -7.042 -8.459 -10.087 1.00 94.62 96 ILE A C 1
ATOM 731 O O . ILE A 1 96 ? -6.498 -9.441 -9.592 1.00 94.62 96 ILE A O 1
ATOM 735 N N . MET A 1 97 ? -8.351 -8.233 -9.934 1.00 94.62 97 MET A N 1
ATOM 736 C CA . MET A 1 97 ? -9.239 -9.143 -9.194 1.00 94.62 97 MET A CA 1
ATOM 737 C C . MET A 1 97 ? -9.641 -10.386 -10.006 1.00 94.62 97 MET A C 1
ATOM 739 O O . MET A 1 97 ? -10.157 -11.359 -9.437 1.00 94.62 97 MET A O 1
ATOM 743 N N . ASP A 1 98 ? -9.366 -10.392 -11.312 1.00 95.62 98 ASP A N 1
ATOM 744 C CA . ASP A 1 98 ? -9.459 -11.592 -12.144 1.00 95.62 98 ASP A CA 1
ATOM 745 C C . ASP A 1 98 ? -8.318 -12.580 -11.853 1.00 95.62 98 ASP A C 1
ATOM 747 O O . ASP A 1 98 ? -8.494 -13.788 -12.036 1.00 95.62 98 ASP A O 1
ATOM 751 N N . LEU A 1 99 ? -7.187 -12.106 -11.311 1.00 96.94 99 LEU A N 1
ATOM 752 C CA . LEU A 1 99 ? -6.081 -12.952 -10.861 1.00 96.94 99 LEU A CA 1
ATOM 753 C C . LEU A 1 99 ? -6.471 -13.659 -9.548 1.00 96.94 99 LEU A C 1
ATOM 755 O O . LEU A 1 99 ? -6.609 -12.995 -8.515 1.00 96.94 99 LEU A O 1
ATOM 759 N N . PRO A 1 100 ? -6.616 -15.002 -9.522 1.00 97.38 100 PRO A N 1
ATOM 760 C CA . PRO A 1 100 ? -7.148 -15.697 -8.349 1.00 97.38 100 PRO A CA 1
ATOM 761 C C . PRO A 1 100 ? -6.335 -15.462 -7.075 1.00 97.38 100 PRO A C 1
ATOM 763 O O . PRO A 1 100 ? -6.919 -15.161 -6.043 1.00 97.38 100 PRO A O 1
ATOM 766 N N . ALA A 1 101 ? -5.002 -15.511 -7.162 1.00 97.19 101 ALA A N 1
ATOM 767 C CA . ALA A 1 101 ? -4.129 -15.300 -6.009 1.00 97.19 101 ALA A CA 1
ATOM 768 C C . ALA A 1 101 ? -4.240 -13.877 -5.431 1.00 97.19 101 ALA A C 1
ATOM 770 O O . ALA A 1 101 ? -4.210 -13.699 -4.218 1.00 97.19 101 ALA A O 1
ATOM 771 N N . VAL A 1 102 ? -4.420 -12.867 -6.289 1.00 96.56 102 VAL A N 1
ATOM 772 C CA . VAL A 1 102 ? -4.598 -11.471 -5.861 1.00 96.56 102 VAL A CA 1
ATOM 773 C C . VAL A 1 102 ? -5.956 -11.289 -5.207 1.00 96.56 102 VAL A C 1
ATOM 775 O O . VAL A 1 102 ? -6.049 -10.691 -4.139 1.00 96.56 102 VAL A O 1
ATOM 778 N N . ARG A 1 103 ? -7.011 -11.850 -5.803 1.00 95.75 103 ARG A N 1
ATOM 779 C CA . ARG A 1 103 ? -8.346 -11.836 -5.208 1.00 95.75 103 ARG A CA 1
ATOM 780 C C . ARG A 1 103 ? -8.364 -12.528 -3.847 1.00 95.75 103 ARG A C 1
ATOM 782 O O . ARG A 1 103 ? -8.961 -11.992 -2.920 1.00 95.75 103 ARG A O 1
ATOM 789 N N . ASP A 1 104 ? -7.728 -13.687 -3.721 1.00 95.38 104 ASP A N 1
ATOM 790 C CA . ASP A 1 104 ? -7.667 -14.422 -2.456 1.00 95.38 104 ASP A CA 1
ATOM 791 C C . ASP A 1 104 ? -6.898 -13.625 -1.389 1.00 95.38 104 ASP A C 1
ATOM 793 O O . ASP A 1 104 ? -7.347 -13.551 -0.249 1.00 95.38 104 ASP A O 1
ATOM 797 N N . PHE A 1 105 ? -5.821 -12.930 -1.771 1.00 94.25 105 PHE A N 1
ATOM 798 C CA . PHE A 1 105 ? -5.111 -12.003 -0.888 1.00 94.25 105 PHE A CA 1
ATOM 799 C C . PHE A 1 105 ? -5.981 -10.823 -0.440 1.00 94.25 105 PHE A C 1
ATOM 801 O O . PHE A 1 105 ? -6.158 -10.615 0.762 1.00 94.25 105 PHE A O 1
ATOM 808 N N . VAL A 1 106 ? -6.567 -10.079 -1.385 1.00 93.56 106 VAL A N 1
ATOM 809 C CA . VAL A 1 106 ? -7.396 -8.888 -1.117 1.00 93.56 106 VAL A CA 1
ATOM 810 C C . VAL A 1 106 ? -8.615 -9.230 -0.256 1.00 93.56 106 VAL A C 1
ATOM 812 O O . VAL A 1 106 ? -9.032 -8.426 0.578 1.00 93.56 106 VAL A O 1
ATOM 815 N N . LEU A 1 107 ? -9.191 -10.419 -0.449 1.00 92.81 107 LEU A N 1
ATOM 816 C CA . LEU A 1 107 ? -10.363 -10.900 0.284 1.00 92.81 107 LEU A CA 1
ATOM 817 C C . LEU A 1 107 ? -10.001 -11.837 1.452 1.00 92.81 107 LEU A C 1
ATOM 819 O O . LEU A 1 107 ? -10.893 -12.527 1.953 1.00 92.81 107 LEU A O 1
ATOM 823 N N . SER A 1 108 ? -8.734 -11.885 1.874 1.00 91.00 108 SER A N 1
ATOM 824 C CA . SER A 1 108 ? -8.294 -12.759 2.967 1.00 91.00 108 SER A CA 1
ATOM 825 C C . SER A 1 108 ? -8.969 -12.386 4.289 1.00 91.00 108 SER A C 1
ATOM 827 O O . SER A 1 108 ? -9.235 -11.212 4.578 1.00 91.00 108 SER A O 1
ATOM 829 N N . ASP A 1 109 ? -9.247 -13.393 5.119 1.00 88.38 109 ASP A N 1
ATOM 830 C CA . ASP A 1 109 ? -9.870 -13.181 6.429 1.00 88.38 109 ASP A CA 1
ATOM 831 C C . ASP A 1 109 ? -8.974 -12.314 7.332 1.00 88.38 109 ASP A C 1
ATOM 833 O O . ASP A 1 109 ? -9.475 -11.536 8.145 1.00 88.38 109 ASP A O 1
ATOM 837 N N . GLU A 1 110 ? -7.656 -12.403 7.166 1.00 86.44 110 GLU A N 1
ATOM 838 C CA . GLU A 1 110 ? -6.650 -11.618 7.868 1.00 86.44 110 GLU A CA 1
ATOM 839 C C . GLU A 1 110 ? -6.751 -10.124 7.527 1.00 86.44 110 GLU A C 1
ATOM 841 O O . GLU A 1 110 ? -6.857 -9.307 8.446 1.00 86.44 110 GLU A O 1
ATOM 846 N N . LEU A 1 111 ? -6.790 -9.745 6.242 1.00 88.25 111 LEU A N 1
ATOM 847 C CA . LEU A 1 111 ? -6.921 -8.335 5.846 1.00 88.25 111 LEU A CA 1
ATOM 848 C C . LEU A 1 111 ? -8.306 -7.773 6.174 1.00 88.25 111 LEU A C 1
ATOM 850 O O . LEU A 1 111 ? -8.424 -6.659 6.694 1.00 88.25 111 LEU A O 1
ATOM 854 N N . ILE A 1 112 ? -9.363 -8.552 5.928 1.00 90.31 112 ILE A N 1
ATOM 855 C CA . ILE A 1 112 ? -10.731 -8.157 6.280 1.00 90.31 112 ILE A CA 1
ATOM 856 C C . ILE A 1 112 ? -10.848 -7.981 7.790 1.00 90.31 112 ILE A C 1
ATOM 858 O O . ILE A 1 112 ? -11.436 -7.000 8.250 1.00 90.31 112 ILE A O 1
ATOM 862 N N . GLY A 1 113 ? -10.295 -8.910 8.567 1.00 87.94 113 GLY A N 1
ATOM 863 C CA . GLY A 1 113 ? -10.270 -8.863 10.020 1.00 87.94 113 GLY A CA 1
ATOM 864 C C . GLY A 1 113 ? -9.507 -7.651 10.537 1.00 87.94 113 GLY A C 1
ATOM 865 O O . GLY A 1 113 ? -10.018 -6.956 11.417 1.00 87.94 113 GLY A O 1
ATOM 866 N N . LEU A 1 114 ? -8.332 -7.363 9.973 1.00 86.06 114 LEU A N 1
ATOM 867 C CA . LEU A 1 114 ? -7.528 -6.186 10.297 1.00 86.06 114 LEU A CA 1
ATOM 868 C C . LEU A 1 114 ? -8.325 -4.897 10.073 1.00 86.06 114 LEU A C 1
ATOM 870 O O . LEU A 1 114 ? -8.576 -4.157 11.023 1.00 86.06 114 LEU A O 1
ATOM 874 N N . ALA A 1 115 ? -8.792 -4.666 8.847 1.00 88.25 115 ALA A N 1
ATOM 875 C CA . ALA A 1 115 ? -9.523 -3.454 8.492 1.00 88.25 115 ALA A CA 1
ATOM 876 C C . ALA A 1 115 ? -10.851 -3.330 9.263 1.00 88.25 115 ALA A C 1
ATOM 878 O O . ALA A 1 115 ? -11.207 -2.245 9.721 1.00 88.25 115 ALA A O 1
ATOM 879 N N . THR A 1 116 ? -11.566 -4.441 9.479 1.00 90.12 116 THR A N 1
ATOM 880 C CA . THR A 1 116 ? -12.831 -4.436 10.233 1.00 90.12 116 THR A CA 1
ATOM 881 C C . THR A 1 116 ? -12.635 -3.966 11.670 1.00 90.12 116 THR A C 1
ATOM 883 O O . THR A 1 116 ? -13.414 -3.152 12.171 1.00 90.12 116 THR A O 1
ATOM 886 N N . HIS A 1 117 ? -11.609 -4.483 12.348 1.00 86.31 117 HIS A N 1
ATOM 887 C CA . HIS A 1 117 ? -11.332 -4.115 13.733 1.00 86.31 117 HIS A CA 1
ATOM 888 C C . HIS A 1 117 ? -10.670 -2.743 13.847 1.00 86.31 117 HIS A C 1
ATOM 890 O O . HIS A 1 117 ? -10.928 -2.053 14.830 1.00 86.31 117 HIS A O 1
ATOM 896 N N . TYR A 1 118 ? -9.895 -2.332 12.840 1.00 85.62 118 TYR A N 1
ATOM 897 C CA . TYR A 1 118 ? -9.341 -0.986 12.748 1.00 85.62 118 TYR A CA 1
ATOM 898 C C . TYR A 1 118 ? -10.448 0.076 12.676 1.00 85.62 118 TYR A C 1
ATOM 900 O O . TYR A 1 118 ? -10.505 0.975 13.510 1.00 85.62 118 TYR A O 1
ATOM 908 N N . PHE A 1 119 ? -11.394 -0.074 11.743 1.00 86.56 119 PHE A N 1
ATOM 909 C CA . PHE A 1 119 ? -12.475 0.900 11.553 1.00 86.56 119 PHE A CA 1
ATOM 910 C C . PHE A 1 119 ? -13.644 0.752 12.536 1.00 86.56 119 PHE A C 1
ATOM 912 O O . PHE A 1 119 ? -14.518 1.619 12.595 1.00 86.56 119 PHE A O 1
ATOM 919 N N . GLY A 1 120 ? -13.741 -0.373 13.250 1.00 88.44 120 GLY A N 1
ATOM 920 C CA . GLY A 1 120 ? -14.929 -0.713 14.039 1.00 88.44 120 GLY A CA 1
ATOM 921 C C . GLY A 1 120 ? -16.177 -0.970 13.180 1.00 88.44 120 GLY A C 1
ATOM 922 O O . GLY A 1 120 ? -17.305 -0.824 13.655 1.00 88.44 120 GLY A O 1
ATOM 923 N N . GLN A 1 121 ? -15.991 -1.328 11.908 1.00 91.50 121 GLN A N 1
ATOM 924 C CA . GLN A 1 121 ? -17.037 -1.691 10.950 1.00 91.50 121 GLN A CA 1
ATOM 925 C C . GLN A 1 121 ? -16.438 -2.509 9.807 1.00 91.50 121 GLN A C 1
ATOM 927 O O . GLN A 1 121 ? -15.284 -2.301 9.451 1.00 91.50 121 GLN A O 1
ATOM 932 N N . VAL A 1 122 ? -17.223 -3.397 9.189 1.00 92.44 122 VAL A N 1
ATOM 933 C CA . VAL A 1 122 ? -16.774 -4.128 7.987 1.00 92.44 122 VAL A CA 1
ATOM 934 C C . VAL A 1 122 ? -16.358 -3.126 6.892 1.00 92.44 122 VAL A C 1
ATOM 936 O O . VAL A 1 122 ? -17.150 -2.225 6.586 1.00 92.44 122 VAL A O 1
ATOM 939 N N . PRO A 1 123 ? -15.148 -3.228 6.310 1.00 90.25 123 PRO A N 1
ATOM 940 C CA . PRO A 1 123 ? -14.645 -2.257 5.341 1.00 90.25 123 PRO A CA 1
ATOM 941 C C . PRO A 1 123 ? -15.367 -2.365 3.993 1.00 90.25 123 PRO A C 1
ATOM 943 O O . PRO A 1 123 ? -16.061 -3.339 3.700 1.00 90.25 123 PRO A O 1
ATOM 946 N N . VAL A 1 124 ? -15.189 -1.338 3.168 1.00 90.81 124 VAL A N 1
ATOM 947 C CA . VAL A 1 124 ? -15.565 -1.335 1.751 1.00 90.81 124 VAL A CA 1
ATOM 948 C C . VAL A 1 124 ? -14.268 -1.247 0.965 1.00 90.81 124 VAL A C 1
ATOM 950 O O . VAL A 1 124 ? -13.44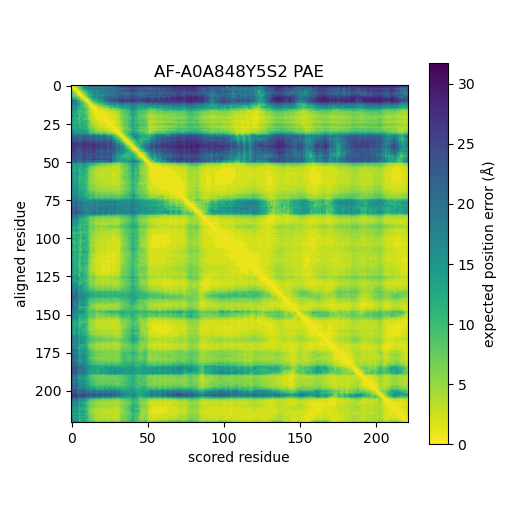1 -0.384 1.254 1.00 90.81 124 VAL A O 1
ATOM 953 N N . LEU A 1 125 ? -14.080 -2.142 -0.004 1.00 91.38 125 LEU A N 1
ATOM 954 C CA . LEU A 1 125 ? -12.942 -2.048 -0.909 1.00 91.38 125 LEU A CA 1
ATOM 955 C C . LEU A 1 125 ? -13.222 -0.904 -1.883 1.00 91.38 125 LEU A C 1
ATOM 957 O O . LEU A 1 125 ? -14.049 -1.043 -2.782 1.00 91.38 125 LEU A O 1
ATOM 961 N N . SER A 1 126 ? -12.568 0.234 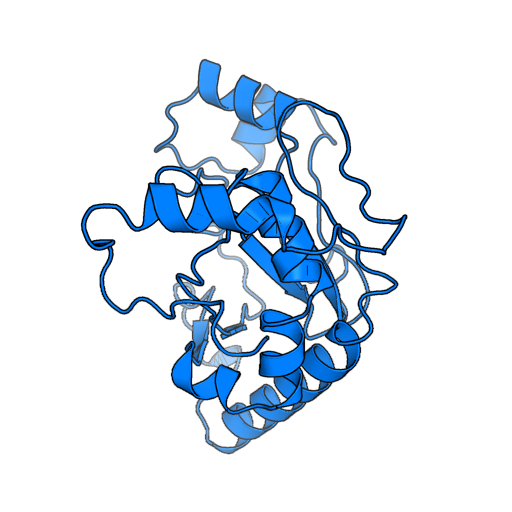-1.655 1.00 88.94 126 SER A N 1
ATOM 962 C CA . SER A 1 126 ? -12.703 1.414 -2.512 1.00 88.94 126 SER A CA 1
ATOM 963 C C . SER A 1 126 ? -11.961 1.212 -3.832 1.00 88.94 126 SER A C 1
ATOM 965 O O . SER A 1 126 ? -12.532 1.376 -4.909 1.00 88.94 126 SER A O 1
ATOM 967 N N . ARG A 1 127 ? -10.685 0.814 -3.754 1.00 88.50 127 ARG A N 1
ATOM 968 C CA . ARG A 1 127 ? -9.818 0.594 -4.912 1.00 88.50 127 ARG A CA 1
ATOM 969 C C . ARG A 1 127 ? -8.801 -0.505 -4.637 1.00 88.50 127 ARG A C 1
ATOM 971 O O . ARG A 1 127 ? -8.343 -0.665 -3.509 1.00 88.50 127 ARG A O 1
ATOM 978 N N . ALA A 1 128 ? -8.430 -1.201 -5.702 1.00 93.12 128 ALA A N 1
ATOM 979 C CA . ALA A 1 128 ? -7.265 -2.062 -5.772 1.00 93.12 128 ALA A CA 1
ATOM 980 C C . ALA A 1 128 ? -6.588 -1.745 -7.111 1.00 93.12 128 ALA A C 1
ATOM 982 O O . ALA A 1 128 ? -7.207 -1.894 -8.162 1.00 93.12 128 ALA A O 1
ATOM 983 N N . ASP A 1 129 ? -5.365 -1.223 -7.077 1.00 94.06 129 ASP A N 1
ATOM 984 C CA . ASP A 1 129 ? -4.670 -0.712 -8.258 1.00 94.06 129 ASP A CA 1
ATOM 985 C C . ASP A 1 129 ? -3.254 -1.279 -8.324 1.00 94.06 129 ASP A C 1
ATOM 987 O O . ASP A 1 129 ? -2.590 -1.423 -7.297 1.00 94.06 129 ASP A O 1
ATOM 991 N N . PHE A 1 130 ? -2.780 -1.556 -9.541 1.00 96.00 130 PHE A N 1
ATOM 992 C CA . PHE A 1 130 ? -1.397 -1.948 -9.780 1.00 96.00 130 PHE A CA 1
ATOM 993 C C . PHE A 1 130 ? -0.596 -0.766 -10.306 1.00 96.00 130 PHE A C 1
ATOM 995 O O . PHE A 1 130 ? -0.870 -0.247 -11.392 1.00 96.00 130 PHE A O 1
ATOM 1002 N N . TRP A 1 131 ? 0.414 -0.370 -9.542 1.00 94.19 131 TRP A N 1
ATOM 1003 C CA . TRP A 1 131 ? 1.300 0.732 -9.872 1.00 94.19 131 TRP A CA 1
ATOM 1004 C C . TRP A 1 131 ? 2.716 0.235 -10.132 1.00 94.19 131 TRP A C 1
ATOM 1006 O O . TRP A 1 131 ? 3.200 -0.676 -9.465 1.00 94.19 131 TRP A O 1
ATOM 1016 N N . TRP A 1 132 ? 3.386 0.877 -11.083 1.00 92.19 132 TRP A N 1
ATOM 1017 C CA . TRP A 1 132 ? 4.800 0.689 -11.363 1.00 92.19 132 TRP A CA 1
ATOM 1018 C C . TRP A 1 132 ? 5.522 2.031 -11.284 1.00 92.19 132 TRP A C 1
ATOM 1020 O O . TRP A 1 132 ? 5.136 2.995 -11.948 1.00 92.19 132 TRP A O 1
ATOM 1030 N N . SER A 1 133 ? 6.558 2.084 -10.447 1.00 89.88 133 SER A N 1
ATOM 1031 C CA . SER A 1 133 ? 7.449 3.233 -10.306 1.00 89.88 133 SER A CA 1
ATOM 1032 C C . SER A 1 133 ? 8.764 2.917 -11.022 1.00 89.88 133 SER A C 1
ATOM 1034 O O . SER A 1 133 ? 9.583 2.176 -10.475 1.00 89.88 133 SER A O 1
ATOM 1036 N N . PRO A 1 134 ? 8.986 3.412 -12.249 1.00 88.62 134 PRO A N 1
ATOM 1037 C CA . PRO A 1 134 ? 10.273 3.247 -12.915 1.00 88.62 134 PRO A CA 1
ATOM 1038 C C . PRO A 1 134 ? 11.397 3.990 -12.174 1.00 88.62 134 PRO A C 1
ATOM 1040 O O . PRO A 1 134 ? 11.125 4.999 -11.517 1.00 88.62 134 PRO A O 1
ATOM 1043 N N . PRO A 1 135 ? 12.669 3.585 -12.337 1.00 87.00 135 PRO A N 1
ATOM 1044 C CA . PRO A 1 135 ? 13.800 4.383 -11.872 1.00 87.00 135 PRO A CA 1
ATOM 1045 C C . PRO A 1 135 ? 13.755 5.800 -12.455 1.00 87.00 135 PRO A C 1
ATOM 1047 O O . PRO A 1 135 ? 13.661 5.978 -13.671 1.00 87.00 135 PRO A O 1
ATOM 1050 N N . ASN A 1 136 ? 13.805 6.811 -11.590 1.00 85.06 136 ASN A N 1
ATOM 1051 C CA . ASN A 1 136 ? 13.768 8.217 -11.978 1.00 85.06 136 ASN A CA 1
ATOM 1052 C C . ASN A 1 136 ? 14.387 9.110 -10.889 1.00 85.06 136 ASN A C 1
ATOM 1054 O O . ASN A 1 136 ? 14.478 8.707 -9.734 1.00 85.06 136 ASN A O 1
ATOM 1058 N N . ASP A 1 137 ? 14.744 10.342 -11.265 1.00 83.50 137 ASP A N 1
ATOM 1059 C CA . ASP A 1 137 ? 15.268 11.372 -10.352 1.00 83.50 137 ASP A CA 1
ATOM 1060 C C . ASP A 1 137 ? 14.232 12.469 -10.031 1.00 83.50 137 ASP A C 1
ATOM 1062 O O . ASP A 1 137 ? 14.594 13.572 -9.606 1.00 83.50 137 ASP A O 1
ATOM 1066 N N . SER A 1 138 ? 12.942 12.252 -10.319 1.00 84.81 138 SER A N 1
ATOM 1067 C CA . SER A 1 138 ? 11.940 13.279 -10.032 1.00 84.81 138 SER A CA 1
ATOM 1068 C C . SER A 1 138 ? 11.652 13.360 -8.533 1.00 84.81 138 SER A C 1
ATOM 1070 O O . SER A 1 138 ? 11.761 12.390 -7.791 1.00 84.81 138 SER A O 1
ATOM 1072 N N . LYS A 1 139 ? 11.287 14.564 -8.088 1.00 84.06 139 LYS A N 1
ATOM 1073 C CA . LYS A 1 139 ? 10.820 14.848 -6.728 1.00 84.06 139 LYS A CA 1
ATOM 1074 C C . LYS A 1 139 ? 9.560 15.700 -6.820 1.00 84.06 139 LYS A C 1
ATOM 1076 O O . LYS A 1 139 ? 9.603 16.912 -6.610 1.00 84.06 139 LYS A O 1
ATOM 1081 N N . 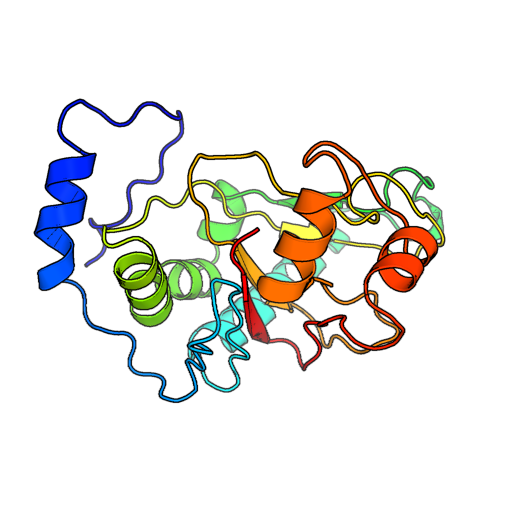ALA A 1 140 ? 8.465 15.089 -7.259 1.00 86.19 140 ALA A N 1
ATOM 1082 C CA . ALA A 1 140 ? 7.224 15.799 -7.549 1.00 86.19 140 ALA A CA 1
ATOM 1083 C C . ALA A 1 140 ? 5.986 15.015 -7.101 1.00 86.19 140 ALA A C 1
ATOM 1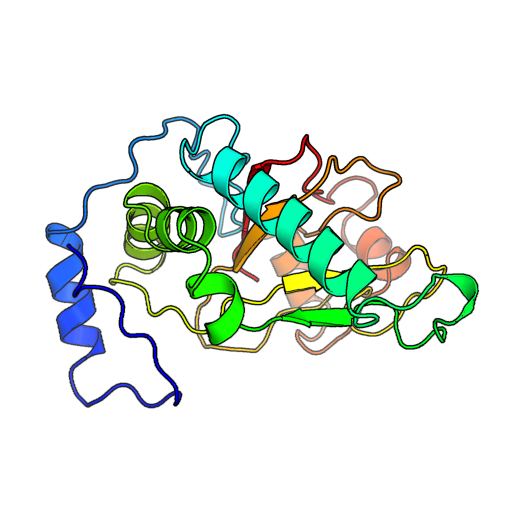085 O O . ALA A 1 140 ? 6.021 13.799 -6.944 1.00 86.19 140 ALA A O 1
ATOM 1086 N N . GLU A 1 141 ? 4.876 15.735 -6.930 1.00 87.25 141 GLU A N 1
ATOM 1087 C CA . GLU A 1 141 ? 3.550 15.164 -6.669 1.00 87.25 141 GLU A CA 1
ATOM 1088 C C . GLU A 1 141 ? 3.545 14.117 -5.541 1.00 87.25 141 GLU A C 1
ATOM 1090 O O . GLU A 1 141 ? 3.798 14.485 -4.395 1.00 87.25 141 GLU A O 1
ATOM 1095 N N . SER A 1 142 ? 3.245 12.844 -5.833 1.00 86.38 142 SER A N 1
ATOM 1096 C CA . SER A 1 142 ? 3.136 11.785 -4.822 1.00 86.38 142 SER A CA 1
ATOM 1097 C C . SER A 1 142 ? 4.485 11.304 -4.277 1.00 86.38 142 SER A C 1
ATOM 1099 O O . SER A 1 142 ? 4.497 10.516 -3.340 1.00 86.38 142 SER A O 1
ATOM 1101 N N . GLN A 1 143 ? 5.608 11.771 -4.836 1.00 89.31 143 GLN A N 1
ATOM 1102 C CA . GLN A 1 143 ? 6.949 11.555 -4.276 1.00 89.31 143 GLN A CA 1
ATOM 1103 C C . GLN A 1 143 ? 7.282 12.557 -3.158 1.00 89.31 143 GLN A C 1
ATOM 1105 O O . GLN A 1 143 ? 8.293 12.405 -2.481 1.00 89.31 143 GLN A O 1
ATOM 1110 N N . LEU A 1 144 ? 6.469 13.604 -2.977 1.00 91.56 144 LEU A N 1
ATOM 1111 C CA . LEU A 1 144 ? 6.561 14.509 -1.831 1.00 91.56 144 LEU A CA 1
ATOM 1112 C C . LEU A 1 144 ? 5.677 13.977 -0.701 1.00 91.56 144 LEU A C 1
ATOM 1114 O O . LEU A 1 144 ? 4.609 13.430 -0.966 1.00 91.56 144 LEU A O 1
ATOM 1118 N N . TYR A 1 145 ? 6.053 14.201 0.555 1.00 91.00 145 TYR A N 1
ATOM 1119 C CA . TYR A 1 145 ? 5.199 13.872 1.696 1.00 91.00 145 TYR A CA 1
ATOM 1120 C C . TYR A 1 145 ? 3.891 14.662 1.632 1.00 91.00 145 TYR A C 1
ATOM 1122 O O . TYR A 1 145 ? 3.894 15.878 1.412 1.00 91.00 145 TYR A O 1
ATOM 1130 N N . HIS A 1 146 ? 2.778 13.969 1.842 1.00 90.25 146 HIS A N 1
ATOM 1131 C CA . HIS A 1 146 ? 1.432 14.529 1.847 1.00 90.25 146 HIS A CA 1
ATOM 1132 C C . HIS A 1 146 ? 0.497 13.656 2.691 1.00 90.25 146 HIS A C 1
ATOM 1134 O O . HIS A 1 146 ? 0.832 12.519 3.015 1.00 90.25 146 HIS A O 1
ATOM 1140 N N . TYR A 1 147 ? -0.660 14.214 3.043 1.00 86.19 147 TYR A N 1
ATOM 1141 C CA . TYR A 1 147 ? -1.786 13.459 3.592 1.00 86.19 147 TYR A CA 1
ATOM 1142 C C . TYR A 1 147 ? -2.700 13.024 2.458 1.00 86.19 147 TYR A C 1
ATOM 1144 O O . TYR A 1 147 ? -2.977 13.821 1.552 1.00 86.19 147 TYR A O 1
ATOM 1152 N N . ASP A 1 148 ? -3.213 11.804 2.535 1.00 85.50 148 ASP A N 1
ATOM 1153 C CA . ASP A 1 148 ? -4.168 11.318 1.554 1.00 85.50 148 ASP A CA 1
ATOM 1154 C C . ASP A 1 148 ? -5.589 11.752 1.945 1.00 85.50 148 ASP A C 1
ATOM 1156 O O . ASP A 1 148 ? -6.122 11.399 2.989 1.00 85.50 148 ASP A O 1
ATOM 1160 N N . GLY A 1 149 ? -6.232 12.550 1.093 1.00 77.25 149 GLY A N 1
ATOM 1161 C CA . GLY A 1 149 ? -7.553 13.134 1.363 1.00 77.25 149 GLY A CA 1
ATOM 1162 C C . GLY A 1 149 ? -8.718 12.411 0.685 1.00 77.25 149 GLY A C 1
ATOM 1163 O O . GLY A 1 149 ? -9.639 13.085 0.224 1.00 77.25 149 GLY A O 1
ATOM 1164 N N . GLU A 1 150 ? -8.658 11.086 0.521 1.00 79.94 150 GLU A N 1
ATOM 1165 C CA . GLU A 1 150 ? -9.599 10.358 -0.351 1.00 79.94 150 GLU A CA 1
ATOM 1166 C C . GLU A 1 150 ? -10.942 10.032 0.328 1.00 79.94 150 GLU A C 1
ATOM 1168 O O . GLU A 1 150 ? -11.973 10.008 -0.348 1.00 79.94 150 GLU A O 1
ATOM 1173 N N . ASP A 1 151 ? -10.951 9.819 1.648 1.00 80.44 151 ASP A N 1
ATOM 1174 C CA . ASP A 1 151 ? -12.156 9.559 2.448 1.00 80.44 151 ASP A CA 1
ATOM 1175 C C . ASP A 1 151 ? -11.988 10.075 3.896 1.00 80.44 151 ASP A C 1
ATOM 1177 O O . ASP A 1 151 ? -10.925 10.544 4.295 1.00 80.44 151 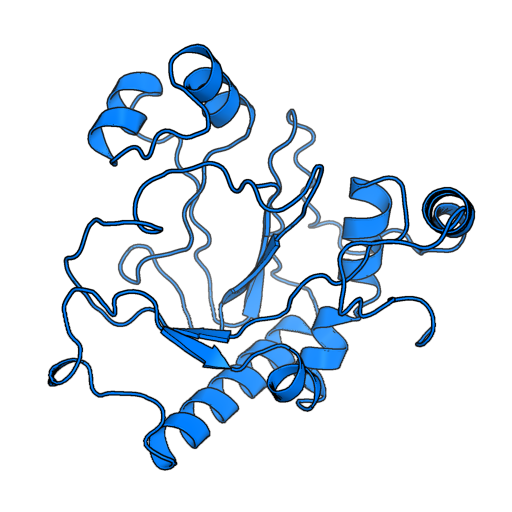ASP A O 1
ATOM 1181 N N . LYS A 1 152 ? -13.046 10.001 4.711 1.00 79.56 152 LYS A N 1
ATOM 1182 C CA . LYS A 1 152 ? -13.032 10.373 6.138 1.00 79.56 152 LYS A CA 1
ATOM 1183 C C . LYS A 1 152 ? -12.154 9.458 6.992 1.00 79.56 152 LYS A C 1
ATOM 1185 O O . LYS A 1 152 ? -11.747 9.855 8.078 1.00 79.56 152 LYS A O 1
ATOM 1190 N N . SER A 1 153 ? -11.979 8.214 6.560 1.00 82.06 153 SER A N 1
ATOM 1191 C CA . SER A 1 153 ? -11.144 7.202 7.198 1.00 82.06 153 SER A CA 1
ATOM 1192 C C . SER A 1 153 ? -10.798 6.154 6.154 1.00 82.06 153 SER A C 1
ATOM 1194 O O . SER A 1 153 ? -11.679 5.698 5.422 1.00 82.06 153 SER A O 1
ATOM 1196 N N . GLN A 1 154 ? -9.526 5.785 6.084 1.00 86.69 154 GLN A N 1
ATOM 1197 C CA . GLN A 1 154 ? -9.019 4.853 5.092 1.00 86.69 154 GLN A CA 1
ATOM 1198 C C . GLN A 1 154 ? -7.861 4.035 5.661 1.00 86.69 154 GLN A C 1
ATOM 1200 O O . GLN A 1 154 ? -7.307 4.344 6.707 1.00 86.69 154 GLN A O 1
ATOM 1205 N N . LEU A 1 155 ? -7.551 2.934 4.990 1.00 87.38 155 LEU A N 1
ATOM 1206 C CA . LEU A 1 155 ? -6.449 2.049 5.330 1.00 87.38 155 LEU A CA 1
ATOM 1207 C C . LEU A 1 155 ? -5.940 1.491 4.008 1.00 87.38 155 LEU A C 1
ATOM 1209 O O . LEU A 1 155 ? -6.678 0.794 3.305 1.00 87.38 155 LEU A O 1
ATOM 1213 N N . LYS A 1 156 ? -4.707 1.832 3.649 1.00 90.56 156 LYS A N 1
ATOM 1214 C CA . LYS A 1 156 ? -4.060 1.364 2.427 1.00 90.56 156 LYS A CA 1
ATOM 1215 C C . LYS A 1 156 ? -3.290 0.088 2.728 1.00 90.56 156 LYS A C 1
ATOM 1217 O O . LYS A 1 156 ? -2.501 0.045 3.669 1.00 90.56 156 LYS A O 1
ATOM 1222 N N . ILE A 1 157 ? -3.527 -0.947 1.925 1.00 91.88 157 ILE A N 1
ATOM 1223 C CA . ILE A 1 157 ? -2.741 -2.181 1.944 1.00 91.88 157 ILE A CA 1
ATOM 1224 C C . ILE A 1 157 ? -1.766 -2.119 0.771 1.00 91.88 157 ILE A C 1
ATOM 1226 O O . ILE A 1 157 ? -2.187 -2.091 -0.385 1.00 91.88 157 ILE A O 1
ATOM 1230 N N . ILE A 1 158 ? -0.475 -2.071 1.077 1.00 92.75 158 ILE A N 1
ATOM 1231 C CA . ILE A 1 158 ? 0.621 -2.020 0.111 1.00 92.75 158 ILE A CA 1
ATOM 1232 C C . ILE A 1 158 ? 1.283 -3.396 0.074 1.00 92.75 158 ILE A C 1
ATOM 1234 O O . ILE A 1 158 ? 1.628 -3.936 1.121 1.00 92.75 158 ILE A O 1
ATOM 1238 N N . LEU A 1 159 ? 1.440 -3.965 -1.121 1.00 93.75 159 LEU A N 1
ATOM 1239 C CA . LEU A 1 159 ? 2.102 -5.249 -1.360 1.00 93.75 159 LEU A CA 1
ATOM 1240 C C . LEU A 1 159 ? 3.330 -5.016 -2.242 1.00 93.75 159 LEU A C 1
ATOM 1242 O O . LEU A 1 159 ? 3.197 -4.540 -3.372 1.00 93.75 159 LEU A O 1
ATOM 1246 N N . ASN A 1 160 ? 4.504 -5.406 -1.757 1.00 93.62 160 ASN A N 1
ATOM 1247 C CA . ASN A 1 160 ? 5.718 -5.442 -2.558 1.00 93.62 160 ASN A CA 1
ATOM 1248 C C . ASN A 1 160 ? 5.622 -6.609 -3.553 1.00 93.62 160 ASN A C 1
ATOM 1250 O O . ASN A 1 160 ? 5.543 -7.772 -3.166 1.00 93.62 160 ASN A O 1
ATOM 1254 N N . VAL A 1 161 ? 5.591 -6.300 -4.851 1.00 96.00 161 VAL A N 1
ATOM 1255 C CA . VAL A 1 161 ? 5.515 -7.309 -5.930 1.00 96.00 161 VAL A CA 1
ATOM 1256 C C . VAL A 1 161 ? 6.895 -7.888 -6.270 1.00 96.00 161 VAL A C 1
ATOM 1258 O O . VAL A 1 161 ? 6.996 -9.001 -6.777 1.00 96.00 161 VAL A O 1
ATOM 1261 N N . VAL A 1 162 ? 7.951 -7.136 -5.968 1.00 95.00 162 VAL A N 1
ATOM 1262 C CA . VAL A 1 162 ? 9.365 -7.507 -6.110 1.00 95.00 162 VAL A CA 1
ATOM 1263 C C . VAL A 1 162 ? 10.082 -7.246 -4.788 1.00 95.00 162 VAL A C 1
ATOM 1265 O O . VAL A 1 162 ? 9.503 -6.625 -3.898 1.00 95.00 162 VAL A O 1
ATOM 1268 N N . ASP A 1 163 ? 11.330 -7.690 -4.668 1.00 94.00 163 ASP A N 1
ATOM 1269 C CA . ASP A 1 163 ? 12.180 -7.327 -3.534 1.00 94.00 163 ASP A CA 1
ATOM 1270 C C . ASP A 1 163 ? 12.401 -5.808 -3.510 1.00 94.00 163 ASP A C 1
ATOM 1272 O O . ASP A 1 163 ? 12.732 -5.196 -4.529 1.00 94.00 163 ASP A O 1
ATOM 1276 N N . VAL A 1 164 ? 12.202 -5.205 -2.340 1.00 92.62 164 VAL A N 1
ATOM 1277 C CA . VAL A 1 164 ? 12.320 -3.764 -2.114 1.00 92.62 164 VAL A CA 1
ATOM 1278 C C . VAL A 1 164 ? 13.349 -3.522 -1.018 1.00 92.62 164 VAL A C 1
ATOM 1280 O O . VAL A 1 164 ? 13.173 -3.937 0.127 1.00 92.62 164 VAL A O 1
ATOM 1283 N N . ASP A 1 165 ? 14.408 -2.797 -1.359 1.00 91.88 165 ASP A N 1
ATOM 1284 C CA . ASP A 1 165 ? 15.403 -2.284 -0.418 1.00 91.88 165 ASP A CA 1
ATOM 1285 C C . ASP A 1 165 ? 15.445 -0.744 -0.417 1.00 91.88 165 ASP A C 1
ATOM 1287 O O . ASP A 1 165 ? 14.711 -0.075 -1.149 1.00 91.88 165 ASP A O 1
ATOM 1291 N N . GLU A 1 166 ? 16.320 -0.172 0.408 1.00 90.38 166 GLU A N 1
ATOM 1292 C CA . GLU A 1 166 ? 16.507 1.279 0.564 1.00 90.38 166 GLU A CA 1
ATOM 1293 C C . GLU A 1 166 ? 16.814 2.027 -0.750 1.00 90.38 166 GLU A C 1
ATOM 1295 O O . GLU A 1 166 ? 16.539 3.219 -0.866 1.00 90.38 166 GLU A O 1
ATOM 1300 N N . ASN A 1 167 ? 17.349 1.340 -1.760 1.00 90.88 167 ASN A N 1
ATOM 1301 C CA . ASN A 1 167 ? 17.743 1.904 -3.051 1.00 90.88 167 ASN A CA 1
ATOM 1302 C C . ASN A 1 167 ? 16.681 1.708 -4.144 1.00 90.88 167 ASN A C 1
ATOM 1304 O O . ASN A 1 167 ? 16.856 2.193 -5.261 1.00 90.88 167 ASN A O 1
ATOM 1308 N N . THR A 1 168 ? 15.582 1.010 -3.847 1.00 90.19 168 THR A N 1
ATOM 1309 C CA . THR A 1 168 ? 14.510 0.711 -4.819 1.00 90.19 168 THR A CA 1
ATOM 1310 C C . THR A 1 168 ? 13.344 1.704 -4.793 1.00 90.19 168 THR A C 1
ATOM 1312 O O . THR A 1 168 ? 12.375 1.538 -5.530 1.00 90.19 168 THR A O 1
ATOM 1315 N N . GLY A 1 169 ? 13.432 2.754 -3.971 1.00 89.00 169 GLY A N 1
ATOM 1316 C CA . GLY A 1 169 ? 12.343 3.714 -3.768 1.00 89.00 169 GLY A CA 1
ATOM 1317 C C . GLY A 1 169 ? 11.181 3.123 -2.959 1.00 89.00 169 GLY A C 1
ATOM 1318 O O . GLY A 1 169 ? 10.057 3.090 -3.462 1.00 89.00 169 GLY A O 1
ATOM 1319 N N . PRO A 1 170 ? 11.425 2.639 -1.724 1.00 91.19 170 PRO A N 1
ATOM 1320 C CA . PRO A 1 170 ? 10.399 1.993 -0.912 1.00 91.19 170 PRO A CA 1
ATOM 1321 C C . PRO A 1 170 ? 9.244 2.945 -0.589 1.00 91.19 170 PRO A C 1
ATOM 1323 O O . PRO A 1 170 ? 9.440 4.154 -0.412 1.00 91.19 170 PRO A O 1
ATOM 1326 N N . PHE A 1 171 ? 8.040 2.389 -0.416 1.00 91.25 171 PHE A N 1
ATOM 1327 C CA . PHE A 1 171 ? 6.929 3.157 0.141 1.00 91.25 171 PHE A CA 1
ATOM 1328 C C . PHE A 1 171 ? 7.337 3.710 1.509 1.00 91.25 171 PHE A C 1
ATOM 1330 O O . PHE A 1 171 ? 7.758 2.966 2.399 1.00 91.25 171 PHE A O 1
ATOM 1337 N N . THR A 1 172 ? 7.242 5.029 1.647 1.00 89.31 172 THR A N 1
ATOM 1338 C CA . THR A 1 172 ? 7.820 5.779 2.758 1.00 89.31 172 THR A CA 1
ATOM 1339 C C . THR A 1 172 ? 6.733 6.587 3.448 1.00 89.31 172 THR A C 1
ATOM 1341 O O . THR A 1 172 ? 5.963 7.287 2.795 1.00 89.31 172 THR A O 1
ATOM 1344 N N . PHE A 1 173 ? 6.672 6.501 4.773 1.00 87.50 173 PHE A N 1
ATOM 1345 C CA . PHE A 1 173 ? 5.650 7.160 5.579 1.00 87.50 173 PHE A CA 1
ATOM 1346 C C . PHE A 1 173 ? 6.197 7.559 6.950 1.00 87.50 173 PHE A C 1
ATOM 1348 O O . PHE A 1 173 ? 7.300 7.183 7.358 1.00 87.50 173 PHE A O 1
ATOM 1355 N N . LEU A 1 174 ? 5.414 8.360 7.665 1.00 84.69 174 LEU A N 1
ATOM 1356 C CA . LEU A 1 174 ? 5.740 8.822 9.007 1.00 84.69 174 LEU A CA 1
ATOM 1357 C C . LEU A 1 174 ? 4.811 8.153 10.012 1.00 84.69 174 LEU A C 1
ATOM 1359 O O . LEU A 1 174 ? 3.612 8.025 9.767 1.00 84.69 174 LEU A O 1
ATOM 1363 N N . ALA A 1 175 ? 5.361 7.775 11.164 1.00 78.12 175 ALA A N 1
ATOM 1364 C CA . ALA A 1 175 ? 4.547 7.341 12.290 1.00 78.12 175 ALA A CA 1
ATOM 1365 C C . ALA A 1 175 ? 3.593 8.467 12.725 1.00 78.12 175 ALA A C 1
ATOM 1367 O O . ALA A 1 175 ? 3.891 9.650 12.570 1.00 78.12 175 ALA A O 1
ATOM 1368 N N . ALA A 1 176 ? 2.458 8.123 13.314 1.00 78.06 176 ALA A N 1
ATOM 1369 C CA . ALA A 1 176 ? 1.376 9.063 13.552 1.00 78.06 176 ALA A CA 1
ATOM 1370 C C . ALA A 1 176 ? 1.721 10.170 14.549 1.00 78.06 176 ALA A C 1
ATOM 1372 O O . ALA A 1 176 ? 1.427 11.322 14.245 1.00 78.06 176 ALA A O 1
ATOM 1373 N N . PRO A 1 177 ? 2.446 9.921 15.660 1.00 77.12 177 PRO A N 1
ATOM 1374 C CA . PRO A 1 177 ? 2.928 11.021 16.496 1.00 77.12 177 PRO A CA 1
ATOM 1375 C C . PRO A 1 177 ? 3.769 12.039 15.707 1.00 77.12 177 PRO A C 1
ATOM 1377 O O . PRO A 1 177 ? 3.710 13.246 15.955 1.00 77.12 177 PRO A O 1
ATOM 1380 N N . THR A 1 178 ? 4.542 11.544 14.740 1.00 79.81 178 THR A N 1
ATOM 1381 C CA . THR A 1 178 ? 5.419 12.333 13.875 1.00 79.81 178 THR A CA 1
ATOM 1382 C C . THR A 1 178 ? 4.613 13.109 12.835 1.00 79.81 178 THR A C 1
ATOM 1384 O O . THR A 1 178 ? 4.803 14.320 12.700 1.00 79.81 178 THR A O 1
ATOM 1387 N N . SER A 1 179 ? 3.681 12.455 12.134 1.00 81.69 179 SER A N 1
ATOM 1388 C CA . SER A 1 179 ? 2.811 13.123 11.164 1.00 81.69 179 SER A CA 1
ATOM 1389 C C . SER A 1 179 ? 1.920 14.160 11.860 1.00 81.69 179 SER A C 1
ATOM 1391 O O . SER A 1 179 ? 1.931 15.325 11.471 1.00 81.69 179 SER A O 1
ATOM 1393 N N . GLU A 1 180 ? 1.277 13.832 12.982 1.00 80.94 180 GLU A N 1
ATOM 1394 C CA . GLU A 1 180 ? 0.474 14.772 13.776 1.00 80.94 180 GLU A CA 1
ATOM 1395 C C . GLU A 1 180 ? 1.256 16.026 14.199 1.00 80.94 180 GLU A C 1
ATOM 1397 O O . GLU A 1 180 ? 0.716 17.135 14.201 1.00 80.94 180 GLU A O 1
ATOM 1402 N N . SER A 1 181 ? 2.536 15.878 14.553 1.00 81.69 181 SER A N 1
ATOM 1403 C CA . SER A 1 181 ? 3.408 17.017 14.865 1.00 81.69 181 SER A CA 1
ATOM 1404 C C . SER A 1 181 ? 3.596 17.939 13.651 1.00 81.69 181 SER A C 1
ATOM 1406 O O . SER A 1 181 ? 3.486 19.165 13.757 1.00 81.69 181 SER A O 1
ATOM 1408 N N . ILE A 1 182 ? 3.788 17.357 12.466 1.00 82.88 182 ILE A N 1
ATOM 1409 C CA . ILE A 1 182 ? 3.878 18.100 11.204 1.00 82.88 182 ILE A CA 1
ATOM 1410 C C . ILE A 1 182 ? 2.538 18.770 10.870 1.00 82.88 182 ILE A C 1
ATOM 1412 O O . ILE A 1 182 ? 2.525 19.943 10.505 1.00 82.88 182 ILE A O 1
ATOM 1416 N N . ALA A 1 183 ? 1.405 18.089 11.059 1.00 80.12 183 ALA A N 1
ATOM 1417 C CA . ALA A 1 183 ? 0.071 18.655 10.824 1.00 80.12 183 ALA A CA 1
ATOM 1418 C C . ALA A 1 183 ? -0.242 19.879 11.703 1.00 80.12 183 ALA A C 1
ATOM 1420 O O . ALA A 1 183 ? -0.991 20.767 11.300 1.00 80.12 183 ALA A O 1
ATOM 1421 N N . LYS A 1 184 ? 0.342 19.970 12.905 1.00 81.00 184 LYS A N 1
ATOM 1422 C CA . LYS A 1 184 ? 0.184 21.148 13.779 1.00 81.00 184 LYS A CA 1
ATOM 1423 C C . LYS A 1 184 ? 0.932 22.375 13.261 1.00 81.00 184 LYS A C 1
ATOM 1425 O O . LYS A 1 184 ? 0.540 23.501 13.559 1.00 81.00 184 LYS A O 1
ATOM 1430 N N . THR A 1 185 ? 2.014 22.171 12.515 1.00 78.88 185 THR A N 1
ATOM 1431 C CA . THR A 1 185 ? 2.899 23.248 12.040 1.00 78.88 185 THR A CA 1
ATOM 1432 C C . THR A 1 185 ? 2.714 23.562 10.556 1.00 78.88 185 THR A C 1
ATOM 1434 O O . THR A 1 185 ? 3.111 24.632 10.091 1.00 78.88 185 THR A O 1
ATOM 1437 N N . ARG A 1 186 ? 2.082 22.660 9.798 1.00 76.12 186 ARG A N 1
ATOM 1438 C CA . ARG A 1 186 ? 1.868 22.746 8.351 1.00 76.12 186 ARG A CA 1
ATOM 1439 C C . ARG A 1 186 ? 0.426 22.384 8.003 1.00 76.12 186 ARG A C 1
ATOM 1441 O O . ARG A 1 186 ? -0.215 21.591 8.674 1.00 76.12 186 ARG A O 1
ATOM 1448 N N . ARG A 1 187 ? -0.097 22.945 6.910 1.00 74.06 187 ARG A N 1
ATOM 1449 C CA . ARG A 1 187 ? -1.430 22.575 6.404 1.00 74.06 187 ARG A CA 1
ATOM 1450 C C . ARG A 1 187 ? -1.425 21.125 5.911 1.00 74.06 187 ARG A C 1
ATOM 1452 O O . ARG A 1 187 ? -0.506 20.754 5.195 1.00 74.06 187 ARG A O 1
ATOM 1459 N N . HIS A 1 188 ? -2.493 20.369 6.169 1.00 71.12 188 HIS A N 1
ATOM 1460 C CA . HIS A 1 188 ? -2.663 19.006 5.635 1.00 71.12 188 HIS A CA 1
ATOM 1461 C C . HIS A 1 188 ? -2.595 18.926 4.100 1.00 71.12 188 HIS A C 1
ATOM 1463 O O . HIS A 1 188 ? -2.165 17.922 3.553 1.00 71.12 188 HIS A O 1
ATOM 1469 N N . SER A 1 189 ? -2.969 19.997 3.392 1.00 74.69 189 SER A N 1
ATOM 1470 C CA . SER A 1 189 ? -2.868 20.071 1.929 1.00 74.69 189 SER A CA 1
ATOM 1471 C C . SER A 1 189 ? -1.458 20.397 1.417 1.00 74.69 189 SER A C 1
ATOM 1473 O O . SER A 1 189 ? -1.273 20.562 0.212 1.00 74.69 189 SER A O 1
ATOM 1475 N N . ALA A 1 190 ? -0.488 20.627 2.306 1.00 81.06 190 ALA A N 1
ATOM 1476 C CA . ALA A 1 190 ? 0.872 20.947 1.907 1.00 81.06 190 ALA A CA 1
ATOM 1477 C C . ALA A 1 190 ? 1.585 19.684 1.427 1.00 81.06 190 ALA A C 1
ATOM 1479 O O . ALA A 1 190 ? 1.502 18.635 2.060 1.00 81.06 190 ALA A O 1
ATOM 1480 N N . ARG A 1 191 ? 2.335 19.826 0.336 1.00 88.56 191 ARG A N 1
ATOM 1481 C CA . ARG A 1 191 ? 3.344 18.850 -0.061 1.00 88.56 191 ARG A CA 1
ATOM 1482 C C . ARG A 1 191 ? 4.685 19.267 0.514 1.00 88.56 191 ARG A C 1
ATOM 1484 O O . ARG A 1 191 ? 5.052 20.439 0.406 1.00 88.56 191 ARG A O 1
ATOM 1491 N N . LEU A 1 192 ? 5.388 18.330 1.131 1.00 88.88 192 LEU A N 1
ATOM 1492 C CA . LEU A 1 192 ? 6.660 18.576 1.801 1.00 88.88 192 LEU A CA 1
ATOM 1493 C C . LEU A 1 192 ? 7.748 17.723 1.152 1.00 88.88 192 LEU A C 1
ATOM 1495 O O . LEU A 1 192 ? 7.558 16.535 0.914 1.00 88.88 192 LEU A O 1
ATOM 1499 N N . ASN A 1 193 ? 8.886 18.338 0.848 1.00 89.75 193 ASN A N 1
ATOM 1500 C CA . ASN A 1 193 ? 10.082 17.595 0.470 1.00 89.75 193 ASN A CA 1
ATOM 1501 C C . ASN A 1 193 ? 10.784 17.039 1.721 1.00 89.75 193 ASN A C 1
ATOM 1503 O O . ASN A 1 193 ? 10.433 17.399 2.850 1.00 89.75 193 ASN A O 1
ATOM 1507 N N . ASP A 1 194 ? 11.786 16.192 1.496 1.00 87.50 194 ASP A N 1
ATOM 1508 C CA . ASP A 1 194 ? 12.578 15.545 2.548 1.00 87.50 194 ASP A CA 1
ATOM 1509 C C . ASP A 1 194 ? 13.129 16.571 3.551 1.00 87.50 194 ASP A C 1
ATOM 1511 O O . ASP A 1 194 ? 12.839 16.479 4.742 1.00 87.50 194 ASP A O 1
ATOM 1515 N N . ASP A 1 195 ? 13.790 17.628 3.062 1.00 86.50 195 ASP A N 1
ATOM 1516 C CA . ASP A 1 195 ? 14.370 18.691 3.896 1.00 86.50 195 ASP A CA 1
ATOM 1517 C C . ASP A 1 195 ? 13.339 19.334 4.842 1.00 86.50 195 ASP A C 1
ATOM 1519 O O . ASP A 1 195 ? 13.617 19.600 6.016 1.00 86.50 195 ASP A O 1
ATOM 1523 N N . ALA A 1 196 ? 12.120 19.597 4.355 1.00 85.44 196 ALA A N 1
ATOM 1524 C CA . ALA A 1 196 ? 11.070 20.209 5.163 1.00 85.44 196 ALA A CA 1
ATOM 1525 C C . ALA A 1 196 ? 10.575 19.268 6.270 1.00 85.44 196 ALA A C 1
ATOM 1527 O O . ALA A 1 196 ? 10.314 19.729 7.387 1.00 85.44 196 ALA A O 1
ATOM 1528 N N . VAL A 1 197 ? 10.465 17.970 5.985 1.00 85.25 197 VAL A N 1
ATOM 1529 C CA . VAL A 1 197 ? 10.101 16.958 6.984 1.00 85.25 197 VAL A CA 1
ATOM 1530 C C . VAL A 1 197 ? 11.220 16.796 8.009 1.00 85.25 197 VAL A C 1
ATOM 1532 O O . VAL A 1 197 ? 10.967 16.948 9.205 1.00 85.25 197 VAL A O 1
ATOM 1535 N N . GLU A 1 198 ? 12.459 16.602 7.560 1.00 83.56 198 GLU A N 1
ATOM 1536 C CA . GLU A 1 198 ? 13.635 16.409 8.416 1.00 83.56 198 GLU A CA 1
ATOM 1537 C C . GLU A 1 198 ? 13.876 17.599 9.350 1.00 83.56 198 GLU A C 1
ATOM 1539 O O . GLU A 1 198 ? 14.146 17.414 10.538 1.00 83.56 198 GLU A O 1
ATOM 1544 N N . SER A 1 199 ? 13.676 18.827 8.857 1.00 81.50 199 SER A N 1
ATOM 1545 C CA . SER A 1 199 ? 13.772 20.044 9.677 1.00 81.50 199 SER A CA 1
ATOM 1546 C C . SER A 1 199 ? 12.759 20.096 10.830 1.00 81.50 199 SER A C 1
ATOM 1548 O O . SER A 1 199 ? 12.989 20.795 11.815 1.00 81.50 199 SER A O 1
ATOM 1550 N N . THR A 1 200 ? 11.644 19.364 10.721 1.00 76.00 200 THR A N 1
ATOM 1551 C CA . THR A 1 200 ? 10.553 19.374 11.707 1.00 76.00 200 THR A CA 1
ATOM 1552 C C . THR A 1 200 ? 10.710 18.278 12.762 1.00 76.00 200 THR A C 1
ATOM 1554 O O . THR A 1 200 ? 10.342 18.488 13.916 1.00 76.00 200 THR A O 1
ATOM 1557 N N . ILE A 1 201 ? 11.238 17.111 12.383 1.00 76.12 201 ILE A N 1
ATOM 1558 C CA . ILE A 1 201 ? 11.210 15.898 13.225 1.00 76.12 201 ILE A CA 1
ATOM 1559 C C . ILE A 1 201 ? 12.605 15.379 13.606 1.00 76.12 201 ILE A C 1
ATOM 1561 O O . ILE A 1 201 ? 12.711 14.478 14.434 1.00 76.12 201 ILE A O 1
ATOM 1565 N N . GLY A 1 202 ? 13.667 15.967 13.044 1.00 67.81 202 GLY A N 1
ATOM 1566 C CA . GLY A 1 202 ? 15.037 15.475 13.163 1.00 67.81 202 GLY A CA 1
ATOM 1567 C C . GLY A 1 202 ? 15.324 14.287 12.229 1.00 67.81 202 GLY A C 1
ATOM 1568 O O . GLY A 1 202 ? 14.405 13.676 11.680 1.00 67.81 202 GLY A O 1
ATOM 1569 N N . PRO A 1 203 ? 16.605 13.944 12.014 1.00 58.84 203 PRO A N 1
ATOM 1570 C CA . PRO A 1 203 ? 16.975 12.818 11.164 1.00 58.84 203 PRO A CA 1
ATOM 1571 C C . PRO A 1 203 ? 16.528 11.486 11.791 1.00 58.84 203 PRO A C 1
ATOM 1573 O O . PRO A 1 203 ? 16.769 11.240 12.971 1.00 58.84 203 PRO A O 1
ATOM 1576 N N . GLY A 1 204 ? 15.914 10.605 10.993 1.00 61.16 204 GLY A N 1
ATOM 1577 C CA . GLY A 1 204 ? 15.704 9.194 11.357 1.00 61.16 204 GLY A CA 1
ATOM 1578 C C . GLY A 1 204 ? 14.303 8.776 11.821 1.00 61.16 204 GLY A C 1
ATOM 1579 O O . GLY A 1 204 ? 14.119 7.613 12.158 1.00 61.16 204 GLY A O 1
ATOM 1580 N N . ALA A 1 205 ? 13.298 9.655 11.800 1.00 67.94 205 ALA A N 1
ATOM 1581 C CA . ALA A 1 205 ? 11.913 9.310 12.173 1.00 67.94 205 ALA A CA 1
ATOM 1582 C C . ALA A 1 205 ? 11.031 8.852 10.984 1.00 67.94 205 ALA A C 1
ATOM 1584 O O . ALA A 1 205 ? 9.804 8.973 11.025 1.00 67.94 205 ALA A O 1
ATOM 1585 N N . VAL A 1 206 ? 11.655 8.344 9.917 1.00 80.12 206 VAL A N 1
ATOM 1586 C CA . VAL A 1 206 ? 10.991 7.904 8.682 1.00 80.12 206 VAL A CA 1
ATOM 1587 C C . VAL A 1 206 ? 10.878 6.385 8.668 1.00 80.12 206 VAL A C 1
ATOM 1589 O O . VAL A 1 206 ? 11.854 5.693 8.949 1.00 80.12 206 VAL A O 1
ATOM 1592 N N . THR A 1 207 ? 9.703 5.867 8.314 1.00 83.38 207 THR A N 1
ATOM 1593 C CA . THR A 1 207 ? 9.473 4.428 8.141 1.00 83.38 207 THR A CA 1
ATOM 1594 C C . THR A 1 207 ? 9.395 4.077 6.662 1.00 83.38 207 THR A C 1
ATOM 1596 O O . THR A 1 207 ? 8.797 4.811 5.874 1.00 83.38 207 THR A O 1
ATOM 1599 N N . ARG A 1 208 ? 10.008 2.953 6.285 1.00 86.75 208 ARG A N 1
ATOM 1600 C CA . ARG A 1 208 ? 10.075 2.455 4.909 1.00 86.75 208 ARG A CA 1
ATOM 1601 C C . ARG A 1 208 ? 9.616 1.008 4.858 1.00 86.75 208 ARG A C 1
ATOM 1603 O O . ARG A 1 208 ? 10.011 0.211 5.704 1.00 86.75 208 ARG A O 1
ATOM 1610 N N . LEU A 1 209 ? 8.791 0.679 3.869 1.00 87.12 209 LEU A N 1
ATOM 1611 C CA . LEU A 1 209 ? 8.332 -0.686 3.629 1.00 87.12 209 LEU A CA 1
ATOM 1612 C C . LEU A 1 209 ? 9.341 -1.436 2.748 1.00 87.12 209 LEU A C 1
ATOM 1614 O O . LEU A 1 209 ? 9.161 -1.550 1.536 1.00 87.12 209 LEU A O 1
ATOM 1618 N N . THR A 1 210 ? 10.417 -1.914 3.365 1.00 88.31 210 THR A N 1
ATOM 1619 C CA . THR A 1 210 ? 11.426 -2.769 2.728 1.00 88.31 210 THR A CA 1
ATOM 1620 C C . THR A 1 210 ? 11.179 -4.238 3.065 1.00 88.31 210 THR A C 1
ATOM 1622 O O . THR A 1 210 ? 10.530 -4.563 4.060 1.00 88.31 210 THR A O 1
ATOM 1625 N N . GLY A 1 211 ? 11.666 -5.133 2.214 1.00 88.50 211 GLY A N 1
ATOM 1626 C CA . GLY A 1 211 ? 11.502 -6.574 2.361 1.00 88.50 211 GLY A CA 1
ATOM 1627 C C . GLY A 1 211 ? 11.388 -7.285 1.013 1.00 88.50 211 GLY A C 1
ATOM 1628 O O . GLY A 1 211 ? 11.304 -6.624 -0.028 1.00 88.50 211 GLY A O 1
ATOM 1629 N N . PRO A 1 212 ? 11.414 -8.627 1.009 1.00 90.44 212 PRO A N 1
ATOM 1630 C CA . PRO A 1 212 ? 11.267 -9.407 -0.212 1.00 90.44 212 PRO A CA 1
ATOM 1631 C C . PRO A 1 212 ? 9.905 -9.183 -0.890 1.00 90.44 212 PRO A C 1
ATOM 1633 O O . PRO A 1 212 ? 8.959 -8.644 -0.305 1.00 90.44 212 PRO A O 1
ATOM 1636 N N . ALA A 1 213 ? 9.772 -9.656 -2.129 1.00 92.94 213 ALA A N 1
ATOM 1637 C CA . ALA A 1 213 ? 8.470 -9.807 -2.772 1.00 92.94 213 ALA A CA 1
ATOM 1638 C C . ALA A 1 213 ? 7.506 -10.530 -1.820 1.00 92.94 213 ALA A C 1
ATOM 1640 O O . ALA A 1 213 ? 7.900 -11.472 -1.138 1.00 92.94 213 ALA A O 1
ATOM 1641 N N . GLY A 1 214 ? 6.254 -10.082 -1.745 1.00 91.19 214 GLY A N 1
ATOM 1642 C CA . GLY A 1 214 ? 5.269 -10.589 -0.791 1.00 91.19 214 GLY A CA 1
ATOM 1643 C C . GLY A 1 214 ? 5.245 -9.859 0.553 1.00 91.19 214 GLY A C 1
ATOM 1644 O O . GLY A 1 214 ? 4.315 -10.090 1.322 1.00 91.19 214 GLY A O 1
ATOM 1645 N N . THR A 1 215 ? 6.191 -8.957 0.840 1.00 89.31 215 THR A N 1
ATOM 1646 C CA . THR A 1 215 ? 6.090 -8.069 2.005 1.00 89.31 215 THR A CA 1
ATOM 1647 C C . THR A 1 215 ? 4.866 -7.166 1.878 1.00 89.31 215 THR A C 1
ATOM 1649 O O . THR A 1 215 ? 4.623 -6.550 0.839 1.00 89.31 215 THR A O 1
ATOM 1652 N N . VAL A 1 216 ? 4.091 -7.078 2.957 1.00 89.44 216 VAL A N 1
ATOM 1653 C CA . VAL A 1 216 ? 2.871 -6.268 3.037 1.00 89.44 216 VAL A CA 1
ATOM 1654 C C . VAL A 1 216 ? 3.071 -5.146 4.047 1.00 89.44 216 VAL A C 1
ATOM 1656 O O . VAL A 1 216 ? 3.849 -5.297 4.981 1.00 89.44 216 VAL A O 1
ATOM 1659 N N . GLY A 1 217 ? 2.374 -4.028 3.860 1.00 86.25 217 GLY A N 1
ATOM 1660 C CA . GLY A 1 217 ? 2.197 -2.979 4.857 1.00 86.25 217 GLY A CA 1
ATOM 1661 C C . GLY A 1 217 ? 0.753 -2.480 4.860 1.00 86.25 217 GLY A C 1
ATOM 1662 O O . GLY A 1 217 ? 0.168 -2.271 3.801 1.00 86.25 217 GLY A O 1
ATOM 1663 N N . ALA A 1 218 ? 0.169 -2.289 6.042 1.00 86.19 218 ALA A N 1
ATOM 1664 C CA . ALA A 1 218 ? -1.146 -1.673 6.211 1.00 86.19 218 ALA A CA 1
ATOM 1665 C C . ALA A 1 218 ? -0.979 -0.307 6.879 1.00 86.19 218 ALA A C 1
ATOM 1667 O O . ALA A 1 218 ? -0.482 -0.255 8.001 1.00 86.19 218 ALA A O 1
ATOM 1668 N N . VAL A 1 219 ? -1.372 0.776 6.209 1.00 83.94 219 VAL A N 1
ATOM 1669 C CA . VAL A 1 219 ? -1.060 2.152 6.630 1.00 83.94 219 VAL A CA 1
ATOM 1670 C C . VAL A 1 219 ? -2.319 3.016 6.592 1.00 83.94 219 VAL A C 1
ATOM 1672 O O . VAL A 1 219 ? -3.055 2.996 5.606 1.00 83.94 219 VAL A O 1
ATOM 1675 N N . ASP A 1 220 ? -2.581 3.747 7.676 1.00 85.25 220 ASP A N 1
ATOM 1676 C CA . ASP A 1 220 ? -3.569 4.835 7.695 1.00 85.25 220 ASP A CA 1
ATOM 1677 C C . ASP A 1 220 ? -2.871 6.105 7.202 1.00 85.25 220 ASP A C 1
ATOM 1679 O O . ASP A 1 220 ? -1.791 6.447 7.692 1.00 85.25 220 ASP A O 1
ATOM 1683 N N . THR A 1 221 ? -3.439 6.727 6.176 1.00 80.12 221 THR A N 1
ATOM 1684 C CA . THR A 1 221 ? -2.790 7.720 5.307 1.00 80.12 221 THR A CA 1
ATOM 1685 C C . THR A 1 221 ? -3.652 8.952 5.137 1.00 80.12 221 THR A C 1
ATOM 1687 O O . THR A 1 221 ? -4.885 8.758 5.039 1.00 80.12 221 THR A O 1
#

pLDDT: mean 80.69, std 16.69, range [33.78, 98.06]

Foldseek 3Di:
DVPQADQDPDPDDDPCVQVVQLVCLVVQDAADDPQLPPVPDDAWWWRFDPDPPLLQVLLQLVVVVVVVCVVVVLDDDPVPDDLVPQKDFSDWDVVSCVRPSNVCSVPPSNVQNVVCVVVSGRDYCHIDTDMDGDDHDDCDDPNFDAADPPDPWDKDKDFASFADDPVNSFDKDADNVLVVQVVVVDPRGDTHHPVRSCVRRPPDRMDGQGGGGSTMTITTD

Secondary structure (DSSP, 8-state):
-TTS--B-SSS-PPTTHHHHHHHHGGGSPPP--TT-----STT------S--TTHHHHHHHHHHHHHHHHHTT-S--GGG--TT-SSEEEE-HHHHHTSHHHHHHHT-HHHHHHHHHHHTS---B----EEE--S-----GGGSB----SSSS--EEEE-SS-B-TTS---EEE-HHHHHHHHHHS-TT--B-HHHHHHHH-TT-EEE--BSTT-EEEE--

Sequence (221 aa):
MRDRIVVGTKNVLAPGEEARRKQQVAKVAKPKSTEIETFKINGSGILAGEHLPEAQPAAAAMHAFYTQLGEAGRVQKPSEQRKADFLVRLAGNEEIMDLPAVRDFVLSDELIGLATHYFGQVPVLSRADFWWSPPNDSKAESQLYHYDGEDKSQLKIILNVVDVDENTGPFTFLAAPTSESIAKTRRHSARLNDDAVESTIGPGAVTRLTGPAGTVGAVDT

Nearest PDB structures (foldseek):
  8ovc-assembly1_G  TM=1.691E-01  e=2.010E+00  Mycolicibacterium smegmatis
  5xu0-assembly1_C-2  TM=1.775E-01  e=3.763E+00  Streptococcus pneumoniae
  1vf7-assembly1_M  TM=1.321E-01  e=3.118E+00  Pseudomonas aeruginosa

Radius of gyration: 18.13 Å; Cα contacts (8 Å, |Δi|>4): 318; chains: 1; bounding box: 47×40×45 Å

Solvent-accessible surface area (backbone atoms only — not comparable to full-atom values): 13066 Å² total; per-residue (Å²): 124,88,86,66,61,55,79,53,91,60,101,67,78,59,92,64,44,68,61,54,27,37,68,44,37,89,76,51,58,73,45,78,62,79,63,56,48,69,60,92,52,77,74,35,52,48,27,72,34,89,76,52,85,40,32,46,53,18,14,53,51,50,44,53,49,50,51,52,36,39,78,71,63,72,48,78,56,76,92,73,56,54,80,86,55,53,67,38,78,75,45,44,46,74,66,51,52,68,39,63,44,40,35,50,35,71,67,24,64,48,55,49,17,46,46,15,64,72,70,59,20,53,56,65,55,74,81,51,71,43,74,46,68,57,92,73,89,70,80,53,76,89,72,25,52,66,61,55,83,86,61,99,74,63,71,48,78,47,70,33,51,47,70,29,43,93,87,66,70,42,62,70,49,57,47,26,71,58,43,55,55,49,52,75,78,40,63,62,89,46,74,34,51,68,70,62,49,37,75,72,70,45,88,83,68,69,46,64,62,58,41,53,48,21,29,31,36,35,31,50,84

Mean predicted aligned error: 7.97 Å